Protein AF-A0A212EMB6-F1 (afdb_monomer_lite)

Structure (mmCIF, N/CA/C/O backbone):
data_AF-A0A212EMB6-F1
#
_entry.id   AF-A0A212EMB6-F1
#
loop_
_atom_site.group_PDB
_atom_site.id
_atom_site.type_symbol
_atom_site.label_atom_id
_atom_site.label_alt_id
_atom_site.label_comp_id
_atom_site.label_asym_id
_atom_site.label_entity_id
_atom_site.label_seq_id
_atom_site.pdbx_PDB_ins_code
_atom_site.Cartn_x
_atom_site.Cartn_y
_atom_site.Cartn_z
_atom_site.occupancy
_atom_site.B_iso_or_equiv
_atom_site.auth_seq_id
_atom_site.auth_comp_id
_atom_site.auth_asym_id
_atom_site.auth_atom_id
_atom_site.pdbx_PDB_model_num
ATOM 1 N N . SER A 1 1 ? 53.539 -16.678 -38.157 1.00 59.16 1 SER A N 1
ATOM 2 C CA . SER A 1 1 ? 52.194 -17.279 -38.347 1.00 59.16 1 SER A CA 1
ATOM 3 C C . SER A 1 1 ? 52.330 -18.582 -39.138 1.00 59.16 1 SER A C 1
ATOM 5 O O . SER A 1 1 ? 53.400 -18.828 -39.681 1.00 59.16 1 SER A O 1
ATOM 7 N N . GLU A 1 2 ? 51.319 -19.459 -39.205 1.00 67.44 2 GLU A N 1
ATOM 8 C CA . GLU A 1 2 ? 51.414 -20.658 -40.069 1.00 67.44 2 GLU A CA 1
ATOM 9 C C . GLU A 1 2 ? 51.612 -20.292 -41.553 1.00 67.44 2 GLU A C 1
ATOM 11 O O . GLU A 1 2 ? 52.306 -21.010 -42.261 1.00 67.44 2 GLU A O 1
ATOM 16 N N . CYS A 1 3 ? 51.135 -19.122 -41.990 1.00 66.69 3 CYS A N 1
ATOM 17 C CA . CYS A 1 3 ? 51.318 -18.602 -43.351 1.00 66.69 3 CYS A CA 1
ATOM 18 C C . CYS A 1 3 ? 52.794 -18.358 -43.720 1.00 66.69 3 CYS A C 1
ATOM 20 O O . CYS A 1 3 ? 53.216 -18.717 -44.817 1.00 66.69 3 CYS A O 1
ATOM 22 N N . GLU A 1 4 ? 53.608 -17.858 -42.781 1.00 67.62 4 GLU A N 1
ATOM 23 C CA . GLU A 1 4 ? 55.062 -17.698 -42.974 1.00 67.62 4 GLU A CA 1
ATOM 24 C C . GLU A 1 4 ? 55.780 -19.048 -43.133 1.00 67.62 4 GLU A C 1
ATOM 26 O O . GLU A 1 4 ? 56.784 -19.131 -43.833 1.00 67.62 4 GLU A O 1
ATOM 31 N N . LYS A 1 5 ? 55.257 -20.128 -42.529 1.00 75.44 5 LYS A N 1
ATOM 32 C CA . LYS A 1 5 ? 55.822 -21.484 -42.676 1.00 75.44 5 LYS A CA 1
ATOM 33 C C . LYS A 1 5 ? 55.542 -22.094 -44.052 1.00 75.44 5 LYS A C 1
ATOM 35 O O . LYS A 1 5 ? 56.292 -22.966 -44.479 1.00 75.44 5 LYS A O 1
ATOM 40 N N . PHE A 1 6 ? 54.482 -21.649 -44.729 1.00 79.25 6 PHE A N 1
ATOM 41 C CA . PHE A 1 6 ? 54.068 -22.137 -46.050 1.00 79.25 6 PHE A CA 1
ATOM 42 C C . PHE A 1 6 ? 54.379 -21.157 -47.192 1.00 79.25 6 PHE A C 1
ATOM 44 O O . PHE A 1 6 ? 53.988 -21.416 -48.327 1.00 79.25 6 PHE A O 1
ATOM 51 N N . ASN A 1 7 ? 55.105 -20.064 -46.918 1.00 65.81 7 ASN A N 1
ATOM 52 C CA . ASN A 1 7 ? 55.473 -19.040 -47.903 1.00 65.81 7 ASN A CA 1
ATOM 53 C C . ASN A 1 7 ? 54.252 -18.448 -48.645 1.00 65.81 7 ASN A C 1
ATOM 55 O O . ASN A 1 7 ? 54.340 -18.086 -49.818 1.00 65.81 7 ASN A O 1
ATOM 59 N N . ILE A 1 8 ? 53.105 -18.404 -47.959 1.00 73.75 8 ILE A N 1
ATOM 60 C CA . ILE A 1 8 ? 51.856 -17.818 -48.452 1.00 73.75 8 ILE A CA 1
ATOM 61 C C . ILE A 1 8 ? 51.853 -16.355 -48.026 1.00 73.75 8 ILE A C 1
ATOM 63 O O . ILE A 1 8 ? 52.025 -16.072 -46.838 1.00 73.75 8 ILE A O 1
ATOM 67 N N . ASP A 1 9 ? 51.656 -15.449 -48.985 1.00 61.72 9 ASP A N 1
ATOM 68 C CA . ASP A 1 9 ? 51.530 -14.020 -48.710 1.00 61.72 9 ASP A CA 1
ATOM 69 C C . ASP A 1 9 ? 50.321 -13.787 -47.783 1.00 61.72 9 ASP A C 1
ATOM 71 O O . ASP A 1 9 ? 49.195 -14.132 -48.155 1.00 61.72 9 ASP A O 1
ATOM 75 N N . PRO A 1 10 ? 50.522 -13.290 -46.547 1.00 64.94 10 PRO A N 1
ATOM 76 C CA . PRO A 1 10 ? 49.457 -13.145 -45.561 1.00 64.94 10 PRO A CA 1
ATOM 77 C C . PRO A 1 10 ? 48.559 -11.930 -45.826 1.00 64.94 10 PRO A C 1
ATOM 79 O O . PRO A 1 10 ? 47.810 -11.530 -44.930 1.00 64.94 10 PRO A O 1
ATOM 82 N N . GLU A 1 11 ? 48.636 -11.313 -47.009 1.00 64.75 11 GLU A N 1
ATOM 83 C CA . GLU A 1 11 ? 47.747 -10.224 -47.388 1.00 64.75 11 GLU A CA 1
ATOM 84 C C . GLU A 1 11 ? 46.287 -10.688 -47.331 1.00 64.75 11 GLU A C 1
ATOM 86 O O . GLU A 1 11 ? 45.774 -11.431 -48.169 1.00 64.75 11 GLU A O 1
ATOM 91 N N . MET A 1 12 ? 45.608 -10.239 -46.275 1.00 63.59 12 MET A N 1
ATOM 92 C CA . MET A 1 12 ? 44.171 -10.384 -46.116 1.00 63.59 12 MET A CA 1
ATOM 93 C C . MET A 1 12 ? 43.501 -9.782 -47.345 1.00 63.59 12 MET A C 1
ATOM 95 O O . MET A 1 12 ? 43.592 -8.570 -47.559 1.00 63.59 12 MET A O 1
ATOM 99 N N . SER A 1 13 ? 42.830 -10.633 -48.128 1.00 79.31 13 SER A N 1
ATOM 100 C CA . SER A 1 13 ? 42.047 -10.199 -49.288 1.00 79.31 13 SER A CA 1
ATOM 101 C C . SER A 1 13 ? 41.176 -9.001 -48.911 1.00 79.31 13 SER A C 1
ATOM 103 O O . SER A 1 13 ? 40.647 -8.930 -47.799 1.00 79.31 13 SER A O 1
ATOM 105 N N . GLU A 1 14 ? 41.019 -8.063 -49.838 1.00 80.62 14 GLU A N 1
ATOM 106 C CA . GLU A 1 14 ? 40.188 -6.869 -49.675 1.00 80.62 14 GLU A CA 1
ATOM 107 C C . GLU A 1 14 ? 38.791 -7.216 -49.134 1.00 80.62 14 GLU A C 1
ATOM 109 O O . GLU A 1 14 ? 38.325 -6.592 -48.182 1.00 80.62 14 GLU A O 1
ATOM 114 N N . ALA A 1 15 ? 38.215 -8.329 -49.602 1.00 82.62 15 ALA A N 1
ATOM 115 C CA . ALA A 1 15 ? 36.947 -8.867 -49.112 1.00 82.62 15 ALA A CA 1
ATOM 116 C C . ALA A 1 15 ? 36.951 -9.194 -47.604 1.00 82.62 15 ALA A C 1
ATOM 118 O O . ALA A 1 15 ? 35.955 -8.983 -46.916 1.00 82.62 15 ALA A O 1
ATOM 119 N N . TRP A 1 16 ? 38.067 -9.688 -47.055 1.00 84.00 16 TRP A N 1
ATOM 120 C CA . TRP A 1 16 ? 38.193 -9.937 -45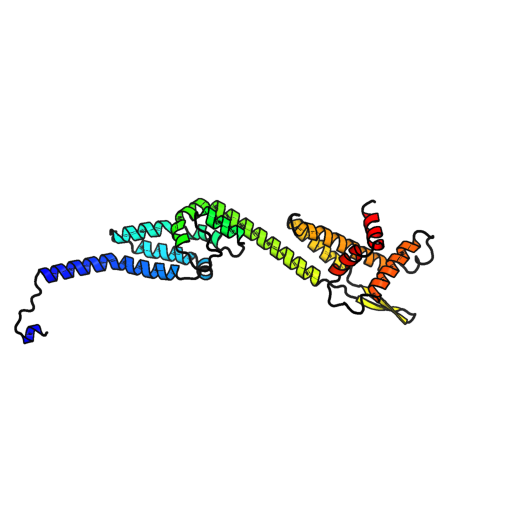.616 1.00 84.00 16 TRP A CA 1
ATOM 121 C C . TRP A 1 16 ? 38.330 -8.643 -44.811 1.00 84.00 16 TRP A C 1
ATOM 123 O O . TRP A 1 16 ? 37.817 -8.563 -43.696 1.00 84.00 16 TRP A O 1
ATOM 133 N N . ARG A 1 17 ? 38.997 -7.621 -45.362 1.00 84.81 17 ARG A N 1
ATOM 134 C CA . ARG A 1 17 ? 39.105 -6.302 -44.715 1.00 84.81 17 ARG A CA 1
ATOM 135 C C . ARG A 1 17 ? 37.745 -5.606 -44.671 1.00 84.81 17 ARG A C 1
ATOM 137 O O . ARG A 1 17 ? 37.383 -5.055 -43.634 1.00 84.81 17 ARG A O 1
ATOM 144 N N . GLU A 1 18 ? 36.976 -5.688 -45.754 1.00 86.94 18 GLU A N 1
ATOM 145 C CA . GLU A 1 18 ? 35.590 -5.214 -45.810 1.00 86.94 18 GLU A CA 1
ATOM 146 C C . GLU A 1 18 ? 34.688 -5.973 -44.831 1.00 86.94 18 GLU A C 1
ATOM 148 O O . GLU A 1 18 ? 33.927 -5.354 -44.087 1.00 86.94 18 GLU A O 1
ATOM 153 N N . ALA A 1 19 ? 34.807 -7.303 -44.766 1.00 87.56 19 ALA A N 1
ATOM 154 C CA . ALA A 1 19 ? 34.038 -8.117 -43.829 1.00 87.56 19 ALA A CA 1
ATOM 155 C C . ALA A 1 19 ? 34.331 -7.756 -42.362 1.00 87.56 19 ALA A C 1
ATOM 157 O O . ALA A 1 19 ? 33.395 -7.627 -41.570 1.00 87.56 19 ALA A O 1
ATOM 158 N N . GLU A 1 20 ? 35.598 -7.542 -41.990 1.00 89.19 20 GLU A N 1
ATOM 159 C CA . GLU A 1 20 ? 35.953 -7.140 -40.622 1.00 89.19 20 GLU A CA 1
ATOM 160 C C . GLU A 1 20 ? 35.465 -5.716 -40.305 1.00 89.19 20 GLU A C 1
ATOM 162 O O . GLU A 1 20 ? 35.005 -5.454 -39.193 1.00 89.19 20 GLU A O 1
ATOM 167 N N . LEU A 1 21 ? 35.472 -4.803 -41.283 1.00 91.62 21 LEU A N 1
ATOM 168 C CA . LEU A 1 21 ? 34.900 -3.463 -41.124 1.00 91.62 21 LEU A CA 1
ATOM 169 C C . LEU A 1 21 ? 33.377 -3.510 -40.907 1.00 91.62 21 LEU A C 1
ATOM 171 O O . LEU A 1 21 ? 32.853 -2.836 -40.022 1.00 91.62 21 LEU A O 1
ATOM 175 N N . ILE A 1 22 ? 32.661 -4.337 -41.673 1.00 90.81 22 ILE A N 1
ATOM 176 C CA . ILE A 1 22 ? 31.213 -4.531 -41.508 1.00 90.81 22 ILE A CA 1
ATOM 177 C C . ILE A 1 22 ? 30.914 -5.149 -40.141 1.00 90.81 22 ILE A C 1
ATOM 179 O O . ILE A 1 22 ? 30.039 -4.668 -39.423 1.00 90.81 22 ILE A O 1
ATOM 183 N N . LYS A 1 23 ? 31.658 -6.191 -39.758 1.00 91.69 23 LYS A N 1
ATOM 184 C CA . LYS A 1 23 ? 31.515 -6.867 -38.466 1.00 91.69 23 LYS A CA 1
ATOM 185 C C . LYS A 1 23 ? 31.739 -5.899 -37.309 1.00 91.69 23 LYS A C 1
ATOM 187 O O . LYS A 1 23 ? 30.882 -5.802 -36.443 1.00 91.69 23 LYS A O 1
ATOM 192 N N . THR A 1 24 ? 32.841 -5.152 -37.315 1.00 90.31 24 THR A N 1
ATOM 193 C CA . THR A 1 24 ? 33.141 -4.163 -36.266 1.00 90.31 24 THR A CA 1
ATOM 194 C C . THR A 1 24 ? 32.096 -3.048 -36.212 1.00 90.31 24 THR A C 1
ATOM 196 O O . THR A 1 24 ? 31.664 -2.674 -35.122 1.00 90.31 24 THR A O 1
ATOM 199 N N . GLY A 1 25 ? 31.618 -2.566 -37.364 1.00 87.38 25 GLY A N 1
ATOM 200 C CA . GLY A 1 25 ? 30.518 -1.602 -37.438 1.00 87.38 25 GLY A CA 1
ATOM 201 C C . GLY A 1 25 ? 29.211 -2.129 -36.838 1.00 87.38 25 GLY A C 1
ATOM 202 O O . GLY A 1 25 ? 28.575 -1.431 -36.049 1.00 87.38 25 GLY A O 1
ATOM 203 N N . LEU A 1 26 ? 28.830 -3.371 -37.158 1.00 88.19 26 LEU A N 1
ATOM 204 C CA . LEU A 1 26 ? 27.645 -4.026 -36.597 1.00 88.19 26 LEU A CA 1
ATOM 205 C C . LEU A 1 26 ? 27.792 -4.292 -35.097 1.00 88.19 26 LEU A C 1
ATOM 207 O O . LEU A 1 26 ? 26.856 -4.013 -34.354 1.00 88.19 26 LEU A O 1
ATOM 211 N N . THR A 1 27 ? 28.949 -4.778 -34.640 1.00 89.00 27 THR A N 1
ATOM 212 C CA . THR A 1 27 ? 29.223 -4.961 -33.209 1.00 89.00 27 THR A CA 1
ATOM 213 C C . THR A 1 27 ? 29.013 -3.643 -32.473 1.00 89.00 27 THR A C 1
ATOM 215 O O . THR A 1 27 ? 28.178 -3.579 -31.581 1.00 89.00 27 THR A O 1
ATOM 218 N N . ASN A 1 28 ? 29.658 -2.560 -32.914 1.00 86.94 28 ASN A N 1
ATOM 219 C CA . ASN A 1 28 ? 29.534 -1.250 -32.270 1.00 86.94 28 ASN A CA 1
ATOM 220 C C . ASN A 1 28 ? 28.095 -0.705 -32.272 1.00 86.94 28 ASN A C 1
ATOM 222 O O . ASN A 1 28 ? 27.709 -0.002 -31.342 1.00 86.94 28 ASN A O 1
ATOM 226 N N . LEU A 1 29 ? 27.302 -1.026 -33.299 1.00 89.00 29 LEU A N 1
ATOM 227 C CA . LEU A 1 29 ? 25.898 -0.628 -33.396 1.00 89.00 29 LEU A CA 1
ATOM 228 C C . LEU A 1 29 ? 25.003 -1.359 -32.378 1.00 89.00 29 LEU A C 1
ATOM 230 O O . LEU A 1 29 ? 24.071 -0.753 -31.852 1.00 89.00 29 LEU A O 1
ATOM 234 N N . TRP A 1 30 ? 25.264 -2.643 -32.115 1.00 90.44 30 TRP A N 1
ATOM 235 C CA . TRP A 1 30 ? 24.430 -3.487 -31.248 1.00 90.44 30 TRP A CA 1
ATOM 236 C C . TRP A 1 30 ? 24.896 -3.544 -29.788 1.00 90.44 30 TRP A C 1
ATOM 238 O O . TRP A 1 30 ? 24.054 -3.754 -28.916 1.00 90.44 30 TRP A O 1
ATOM 248 N N . THR A 1 31 ? 26.176 -3.285 -29.496 1.00 90.31 31 THR A N 1
ATOM 249 C CA . THR A 1 31 ? 26.719 -3.275 -28.123 1.00 90.31 31 THR A CA 1
ATOM 250 C C . THR A 1 31 ? 25.881 -2.447 -27.132 1.00 90.31 31 THR A C 1
ATOM 252 O O . THR A 1 31 ? 25.614 -2.947 -26.039 1.00 90.31 31 THR A O 1
ATOM 255 N N . PRO A 1 32 ? 25.402 -1.224 -27.459 1.00 89.56 32 PRO A N 1
ATOM 256 C CA . PRO A 1 32 ? 24.579 -0.451 -26.525 1.00 89.56 32 PRO A CA 1
ATOM 257 C C . PRO A 1 32 ? 23.250 -1.132 -26.185 1.00 89.56 32 PRO A C 1
ATOM 259 O O . PRO A 1 32 ? 22.758 -1.007 -25.069 1.00 89.56 32 PRO A O 1
ATOM 262 N N . PHE A 1 33 ? 22.661 -1.861 -27.136 1.00 90.31 33 PHE A N 1
ATOM 263 C CA . PHE A 1 33 ? 21.411 -2.584 -26.914 1.00 90.31 33 PHE A CA 1
ATOM 264 C C . PHE A 1 33 ? 21.610 -3.828 -26.058 1.00 90.31 33 PHE A C 1
ATOM 266 O O . PHE A 1 33 ? 20.780 -4.098 -25.197 1.00 90.31 33 PHE A O 1
ATOM 273 N N . GLU A 1 34 ? 22.708 -4.555 -26.262 1.00 91.12 34 GLU A N 1
ATOM 274 C CA . GLU A 1 34 ? 23.075 -5.694 -25.418 1.00 91.12 34 GLU A CA 1
ATOM 275 C C . GLU A 1 34 ? 23.245 -5.253 -23.958 1.00 91.12 34 GLU A C 1
ATOM 277 O O . GLU A 1 34 ? 22.559 -5.763 -23.077 1.00 91.12 34 GLU A O 1
ATOM 282 N N . GLN A 1 35 ? 24.040 -4.206 -23.724 1.00 92.06 35 GLN A N 1
ATOM 283 C CA . GLN A 1 35 ? 24.242 -3.624 -22.393 1.00 92.06 35 GLN A CA 1
ATOM 284 C C . GLN A 1 35 ? 22.933 -3.108 -21.767 1.00 92.06 35 GLN A C 1
ATOM 286 O O . GLN A 1 35 ? 22.683 -3.308 -20.578 1.00 92.06 35 GLN A O 1
ATOM 291 N N . TYR A 1 36 ? 22.073 -2.464 -22.563 1.00 92.31 36 TYR A N 1
ATOM 292 C CA . TYR A 1 36 ? 20.751 -2.024 -22.112 1.00 92.31 36 TYR A CA 1
ATOM 293 C C . TYR A 1 36 ? 19.878 -3.204 -21.690 1.00 92.31 36 TYR A C 1
ATOM 295 O O . TYR A 1 36 ? 19.241 -3.150 -20.638 1.00 92.31 36 TYR A O 1
ATOM 303 N N . ASN A 1 37 ? 19.851 -4.267 -22.496 1.00 90.81 37 ASN A N 1
ATOM 304 C CA . ASN A 1 37 ? 19.028 -5.437 -22.237 1.00 90.81 37 ASN A CA 1
ATOM 305 C C . ASN A 1 37 ? 19.510 -6.206 -20.999 1.00 90.81 37 ASN A C 1
ATOM 307 O O . ASN A 1 37 ? 18.685 -6.607 -20.188 1.00 90.81 37 ASN A O 1
ATOM 311 N N . GLU A 1 38 ? 20.823 -6.342 -20.795 1.00 91.88 38 GLU A N 1
ATOM 312 C CA . GLU A 1 38 ? 21.389 -6.947 -19.580 1.00 91.88 38 GLU A CA 1
ATOM 313 C C . GLU A 1 38 ? 20.972 -6.188 -18.309 1.00 91.88 38 GLU A C 1
ATOM 315 O O . GLU A 1 38 ? 20.550 -6.786 -17.314 1.00 91.88 38 GLU A O 1
ATOM 320 N N . GLU A 1 39 ? 21.045 -4.855 -18.329 1.00 90.69 39 GLU A N 1
ATOM 321 C CA . GLU A 1 39 ? 20.613 -4.030 -17.198 1.00 90.69 39 GLU A CA 1
ATOM 322 C C . GLU A 1 39 ? 19.098 -4.071 -16.994 1.00 90.69 39 GLU A C 1
ATOM 324 O O . GLU A 1 39 ? 18.628 -4.144 -15.855 1.00 90.69 39 GLU A O 1
ATOM 329 N N . TYR A 1 40 ? 18.333 -4.065 -18.086 1.00 87.94 40 TYR A N 1
ATOM 330 C CA . TYR A 1 40 ? 16.884 -4.213 -18.056 1.00 87.94 40 TYR A CA 1
ATOM 331 C C . TYR A 1 40 ? 16.469 -5.553 -17.440 1.00 87.94 40 TYR A C 1
ATOM 333 O O . TYR A 1 40 ? 15.629 -5.578 -16.542 1.00 87.94 40 TYR A O 1
ATOM 341 N N . GLU A 1 41 ? 17.081 -6.661 -17.860 1.00 87.88 41 GLU A N 1
ATOM 342 C CA . GLU A 1 41 ? 16.828 -7.995 -17.308 1.00 87.88 41 GLU A CA 1
ATOM 343 C C . GLU A 1 41 ? 17.242 -8.085 -15.838 1.00 87.88 41 GLU A C 1
ATOM 345 O O . GLU A 1 41 ? 16.527 -8.673 -15.027 1.00 87.88 41 GLU A O 1
ATOM 350 N N . SER A 1 42 ? 18.345 -7.438 -15.457 1.00 87.62 42 SER A N 1
ATOM 351 C CA . SER A 1 42 ? 18.782 -7.344 -14.061 1.00 87.62 42 SER A CA 1
ATOM 352 C C . SER A 1 42 ? 17.791 -6.575 -13.182 1.00 87.62 42 SER A C 1
ATOM 354 O O . SER A 1 42 ? 17.567 -6.943 -12.026 1.00 87.62 42 SER A O 1
ATOM 356 N N . LEU A 1 43 ? 17.156 -5.523 -13.709 1.00 83.56 43 LEU A N 1
ATOM 357 C CA . LEU A 1 43 ? 16.064 -4.826 -13.026 1.00 83.56 43 LEU A CA 1
ATOM 358 C C . LEU A 1 43 ? 14.794 -5.682 -12.987 1.00 83.56 43 LEU A C 1
ATOM 360 O O . LEU A 1 43 ? 14.147 -5.773 -11.942 1.00 83.56 43 LEU A O 1
ATOM 364 N N . ALA A 1 44 ? 14.462 -6.340 -14.098 1.00 81.62 44 ALA A N 1
ATOM 365 C CA . ALA A 1 44 ? 13.245 -7.124 -14.229 1.00 81.62 44 ALA A CA 1
ATOM 366 C C . ALA A 1 44 ? 13.266 -8.439 -13.436 1.00 81.62 44 ALA A C 1
ATOM 368 O O . ALA A 1 44 ? 12.227 -8.890 -12.966 1.00 81.62 44 ALA A O 1
ATOM 369 N N . GLY A 1 45 ? 14.442 -9.024 -13.216 1.00 82.38 45 GLY A N 1
ATOM 370 C CA . GLY A 1 45 ? 14.623 -10.228 -12.405 1.00 82.38 45 GLY A CA 1
ATOM 371 C C . GLY A 1 45 ? 14.496 -9.997 -10.894 1.00 82.38 45 GLY A C 1
ATOM 372 O O . GLY A 1 45 ? 14.595 -10.942 -10.108 1.00 82.38 45 GLY A O 1
ATOM 373 N N . GLN A 1 46 ? 14.299 -8.756 -10.442 1.00 85.31 46 GLN A N 1
ATOM 374 C CA . GLN A 1 46 ? 14.166 -8.452 -9.020 1.00 85.31 46 GLN A CA 1
ATOM 375 C C . GLN A 1 46 ? 12.759 -8.750 -8.499 1.00 85.31 46 GLN A C 1
ATOM 377 O O . GLN A 1 46 ? 11.742 -8.576 -9.168 1.00 85.31 46 GLN A O 1
ATOM 382 N N . LYS A 1 47 ? 12.673 -9.139 -7.224 1.00 85.75 47 LYS A N 1
ATOM 383 C CA . LYS A 1 47 ? 11.377 -9.291 -6.552 1.00 85.75 47 LYS A CA 1
ATOM 384 C C . LYS A 1 47 ? 10.693 -7.934 -6.410 1.00 85.75 47 LYS A C 1
ATOM 386 O O . LYS A 1 47 ? 11.332 -6.966 -5.986 1.00 85.75 47 LYS A O 1
ATOM 391 N N . TRP A 1 48 ? 9.377 -7.883 -6.625 1.00 85.19 48 TRP A N 1
ATOM 392 C CA . TRP A 1 48 ? 8.592 -6.645 -6.523 1.00 85.19 48 TRP A CA 1
ATOM 393 C C . TRP A 1 48 ? 8.774 -5.953 -5.163 1.00 85.19 48 TRP A C 1
ATOM 395 O O . TRP A 1 48 ? 8.880 -4.730 -5.085 1.00 85.19 48 TRP A O 1
ATOM 405 N N . ILE A 1 49 ? 8.898 -6.729 -4.078 1.00 82.56 49 ILE A N 1
ATOM 406 C CA . ILE A 1 49 ? 9.134 -6.208 -2.721 1.00 82.56 49 ILE A CA 1
ATOM 407 C C . ILE A 1 49 ? 10.444 -5.421 -2.561 1.00 82.56 49 ILE A C 1
ATOM 409 O O . ILE A 1 49 ? 10.538 -4.543 -1.701 1.00 82.56 49 ILE A O 1
ATOM 413 N N . VAL A 1 50 ? 11.447 -5.712 -3.389 1.00 85.88 50 VAL A N 1
ATOM 414 C CA . VAL A 1 50 ? 12.717 -4.979 -3.420 1.00 85.88 50 VAL A CA 1
ATOM 415 C C . VAL A 1 50 ? 12.554 -3.720 -4.262 1.00 85.88 50 VAL A C 1
ATOM 417 O O . VAL A 1 50 ? 12.869 -2.626 -3.786 1.00 85.88 50 VAL A O 1
ATOM 420 N N . VAL A 1 51 ? 11.983 -3.856 -5.463 1.00 83.81 51 VAL A N 1
ATOM 421 C CA . VAL A 1 51 ? 11.843 -2.740 -6.406 1.00 83.81 51 VAL A CA 1
ATOM 422 C C . VAL A 1 51 ? 10.934 -1.641 -5.856 1.00 83.81 51 VAL A C 1
ATOM 424 O O . VAL A 1 51 ? 11.278 -0.464 -5.916 1.00 83.81 51 VAL A O 1
ATOM 427 N N . GLN A 1 52 ? 9.831 -1.996 -5.190 1.00 84.62 52 GLN A N 1
ATOM 428 C CA . GLN A 1 52 ? 8.898 -1.017 -4.616 1.00 84.62 52 GLN A CA 1
ATOM 429 C C . GLN A 1 52 ? 9.533 -0.084 -3.561 1.00 84.62 52 GLN A C 1
ATOM 431 O O . GLN A 1 52 ? 9.027 1.016 -3.312 1.00 84.62 52 GLN A O 1
ATOM 436 N N . ARG A 1 53 ? 10.640 -0.514 -2.932 1.00 86.75 53 ARG A N 1
ATOM 437 C CA . ARG A 1 53 ? 11.422 0.280 -1.967 1.00 86.75 53 ARG A CA 1
ATOM 438 C C . ARG A 1 53 ? 12.466 1.159 -2.650 1.00 86.75 53 ARG A C 1
ATOM 440 O O . ARG A 1 53 ? 12.881 2.161 -2.077 1.00 86.75 53 ARG A O 1
ATOM 447 N N . LYS A 1 54 ? 12.880 0.790 -3.862 1.00 87.75 54 LYS A N 1
ATOM 448 C CA . LYS A 1 54 ? 13.947 1.431 -4.631 1.00 87.75 54 LYS A CA 1
ATOM 449 C C . LYS A 1 54 ? 13.453 1.941 -5.987 1.00 87.75 54 LYS A C 1
ATOM 451 O O . LYS A 1 54 ? 14.166 1.850 -6.973 1.00 87.75 54 LYS A O 1
ATOM 456 N N . LEU A 1 55 ? 12.250 2.521 -6.031 1.00 87.75 55 LEU A N 1
ATOM 457 C CA . LEU A 1 55 ? 11.668 3.029 -7.283 1.00 87.75 55 LEU A CA 1
ATOM 458 C C . LEU A 1 55 ? 12.568 4.059 -7.993 1.00 87.75 55 LEU A C 1
ATOM 460 O O . LEU A 1 55 ? 12.558 4.105 -9.213 1.00 87.75 55 LEU A O 1
ATOM 464 N N . HIS A 1 56 ? 13.389 4.814 -7.250 1.00 88.50 56 HIS A N 1
ATOM 465 C CA . HIS A 1 56 ? 14.373 5.750 -7.816 1.00 88.50 56 HIS A CA 1
ATOM 466 C C . HIS A 1 56 ? 15.373 5.079 -8.768 1.00 88.50 56 HIS A C 1
ATOM 468 O O . HIS A 1 56 ? 15.859 5.729 -9.680 1.00 88.50 56 HIS A O 1
ATOM 474 N N . GLN A 1 57 ? 15.636 3.775 -8.615 1.00 88.12 57 GLN A N 1
ATOM 475 C CA . GLN A 1 57 ? 16.517 3.042 -9.526 1.00 88.12 57 GLN A CA 1
ATOM 476 C C . GLN A 1 57 ? 15.976 3.007 -10.960 1.00 88.12 57 GLN A C 1
ATOM 478 O O . GLN A 1 57 ? 16.761 2.875 -11.893 1.00 88.12 57 GLN A O 1
ATOM 483 N N . LEU A 1 58 ? 14.657 3.141 -11.146 1.00 87.44 58 LEU A N 1
ATOM 484 C CA . LEU A 1 58 ? 14.061 3.282 -12.472 1.00 87.44 58 LEU A CA 1
ATOM 485 C C . LEU A 1 58 ? 14.392 4.650 -13.082 1.00 87.44 58 LEU A C 1
ATOM 487 O O . LEU A 1 58 ? 14.727 4.717 -14.259 1.00 87.44 58 LEU A O 1
ATOM 491 N N . ASP A 1 59 ? 14.351 5.720 -12.284 1.00 88.69 59 ASP A N 1
ATOM 492 C CA . ASP A 1 59 ? 14.718 7.069 -12.734 1.00 88.69 59 ASP A CA 1
ATOM 493 C C . ASP A 1 59 ? 16.226 7.161 -13.030 1.00 88.69 59 ASP A C 1
ATOM 495 O O . ASP A 1 59 ? 16.623 7.752 -14.035 1.00 88.69 59 ASP A O 1
ATOM 499 N N . ASP A 1 60 ? 17.062 6.523 -12.202 1.00 91.25 60 ASP A N 1
ATOM 500 C CA . ASP A 1 60 ? 18.512 6.422 -12.416 1.00 91.25 60 ASP A CA 1
ATOM 501 C C . ASP A 1 60 ? 18.831 5.643 -13.700 1.00 91.25 60 ASP A C 1
ATOM 503 O O . ASP A 1 60 ? 19.685 6.057 -14.483 1.00 91.25 60 ASP A O 1
ATOM 507 N N . PHE A 1 61 ? 18.122 4.533 -13.944 1.00 90.44 61 PHE A N 1
ATOM 508 C CA . PHE A 1 61 ? 18.238 3.748 -15.173 1.00 90.44 61 PHE A CA 1
ATOM 509 C C . PHE A 1 61 ? 17.863 4.576 -16.405 1.00 90.44 61 PHE A C 1
ATOM 511 O O . PHE A 1 61 ? 18.624 4.605 -17.372 1.00 90.44 61 PHE A O 1
ATOM 518 N N . VAL A 1 62 ? 16.735 5.294 -16.360 1.00 90.38 62 VAL A N 1
ATOM 519 C CA . VAL A 1 62 ? 16.307 6.164 -17.465 1.00 90.38 62 VAL A CA 1
ATOM 520 C C . VAL A 1 62 ? 17.337 7.262 -17.720 1.00 90.38 62 VAL A C 1
ATOM 522 O O . VAL A 1 62 ? 17.813 7.394 -18.844 1.00 90.38 62 VAL A O 1
ATOM 525 N N . SER A 1 63 ? 17.761 7.972 -16.674 1.00 90.38 63 SER A N 1
ATOM 526 C CA . SER A 1 63 ? 18.716 9.084 -16.780 1.00 90.38 63 SER A CA 1
ATOM 527 C C . SER A 1 63 ? 20.081 8.634 -17.306 1.00 90.38 63 SER A C 1
ATOM 529 O O . SER A 1 63 ? 20.701 9.316 -18.123 1.00 90.38 63 SER A O 1
ATOM 531 N N . LYS A 1 64 ? 20.557 7.467 -16.855 1.00 92.44 64 LYS A N 1
ATOM 532 C CA . LYS A 1 64 ? 21.805 6.869 -17.335 1.00 92.44 64 LYS A CA 1
ATOM 533 C C . LYS A 1 64 ? 21.733 6.594 -18.832 1.00 92.44 64 LYS A C 1
ATOM 535 O O . LYS A 1 64 ? 22.639 6.988 -19.560 1.00 92.44 64 LYS A O 1
ATOM 540 N N . TRP A 1 65 ? 20.682 5.912 -19.282 1.00 91.25 65 TRP A N 1
ATOM 541 C CA . TRP A 1 65 ? 20.576 5.499 -20.676 1.00 91.25 65 TRP A CA 1
ATOM 542 C C . TRP A 1 65 ? 20.262 6.660 -21.612 1.00 91.25 65 TRP A C 1
ATOM 544 O O . TRP A 1 65 ? 20.797 6.667 -22.715 1.00 91.25 65 TRP A O 1
ATOM 554 N N . GLU A 1 66 ? 19.521 7.678 -21.163 1.00 88.44 66 GLU A N 1
ATOM 555 C CA . GLU A 1 66 ? 19.339 8.939 -21.895 1.00 88.44 66 GLU A CA 1
ATOM 556 C C . GLU A 1 66 ? 20.674 9.636 -22.206 1.00 88.44 66 GLU A C 1
ATOM 558 O O . GLU A 1 66 ? 20.840 10.179 -23.299 1.00 88.44 66 GLU A O 1
ATOM 563 N N . GLY A 1 67 ? 21.652 9.559 -21.295 1.00 87.19 67 GLY A N 1
ATOM 564 C CA . GLY A 1 67 ? 22.993 10.120 -21.486 1.00 87.19 67 GLY A CA 1
ATOM 565 C C . GLY A 1 67 ? 23.881 9.370 -22.489 1.00 87.19 67 GLY A C 1
ATOM 566 O O . GLY A 1 67 ? 24.898 9.913 -22.911 1.00 87.19 67 GLY A O 1
ATOM 567 N N . VAL A 1 68 ? 23.514 8.143 -22.882 1.00 86.31 68 VAL A N 1
ATOM 568 C CA . VAL A 1 68 ? 24.316 7.254 -23.753 1.00 86.31 68 VAL A CA 1
ATOM 569 C C . VAL A 1 68 ? 23.647 7.046 -25.127 1.00 86.31 68 VAL A C 1
ATOM 571 O O . VAL A 1 68 ? 24.104 6.253 -25.945 1.00 86.31 68 VAL A O 1
ATOM 574 N N . LEU A 1 69 ? 22.563 7.773 -25.430 1.00 85.12 69 LEU A N 1
ATOM 575 C CA . LEU A 1 69 ? 21.832 7.621 -26.698 1.00 85.12 69 LEU A CA 1
ATOM 576 C C . LEU A 1 69 ? 22.562 8.200 -27.920 1.00 85.12 69 LEU A C 1
ATOM 578 O O . LEU A 1 69 ? 22.199 7.859 -29.050 1.00 85.12 69 LEU A O 1
ATOM 582 N N . GLU A 1 70 ? 23.546 9.079 -27.715 1.00 83.56 70 GLU A N 1
ATOM 583 C CA . GLU A 1 70 ? 24.334 9.681 -28.792 1.00 83.56 70 GLU A CA 1
ATOM 584 C C . GLU A 1 70 ? 25.556 8.816 -29.156 1.00 83.56 70 GLU A C 1
ATOM 586 O O . GLU A 1 70 ? 26.304 8.414 -28.264 1.00 83.56 70 GLU A O 1
ATOM 591 N N . PRO A 1 71 ? 25.815 8.554 -30.455 1.00 82.94 71 PRO A N 1
ATOM 592 C CA . PRO A 1 71 ? 25.085 9.037 -31.631 1.00 82.94 71 PRO A CA 1
ATOM 593 C C . PRO A 1 71 ? 23.730 8.336 -31.841 1.00 82.94 71 PRO A C 1
ATOM 595 O O . PRO A 1 71 ? 23.589 7.130 -31.639 1.00 82.94 71 PRO A O 1
ATOM 598 N N . PHE A 1 72 ? 22.732 9.089 -32.320 1.00 83.94 72 PHE A N 1
ATOM 599 C CA . PHE A 1 72 ? 21.408 8.541 -32.630 1.00 83.94 72 PHE A CA 1
ATOM 600 C C . PHE A 1 72 ? 21.471 7.610 -33.848 1.00 83.94 72 PHE A C 1
ATOM 602 O O . PHE A 1 72 ? 21.530 8.050 -34.996 1.00 83.94 72 PHE A O 1
ATOM 609 N N . THR A 1 73 ? 21.435 6.309 -33.587 1.00 87.31 73 THR A N 1
ATOM 610 C CA . THR A 1 73 ? 21.366 5.234 -34.577 1.00 87.31 73 THR A CA 1
ATOM 611 C C . THR A 1 73 ? 19.975 4.602 -34.569 1.00 87.31 73 THR A C 1
ATOM 613 O O . THR A 1 73 ? 19.149 4.885 -33.701 1.00 87.31 73 THR A O 1
ATOM 616 N N . SER A 1 74 ? 19.687 3.712 -35.523 1.00 87.50 74 SER A N 1
ATOM 617 C CA . SER A 1 74 ? 18.428 2.951 -35.532 1.00 87.50 74 SER A CA 1
ATOM 618 C C . SER A 1 74 ? 18.196 2.192 -34.220 1.00 87.50 74 SER A C 1
ATOM 620 O O . SER A 1 74 ? 17.062 2.129 -33.752 1.00 87.50 74 SER A O 1
ATOM 622 N N . VAL A 1 75 ? 19.265 1.675 -33.606 1.00 88.50 75 VAL A N 1
ATOM 623 C CA . VAL A 1 75 ? 19.229 0.922 -32.349 1.00 88.50 75 VAL A CA 1
ATOM 624 C C . VAL A 1 75 ? 19.005 1.842 -31.146 1.00 88.50 75 VAL A C 1
ATOM 626 O O . VAL A 1 75 ? 18.082 1.610 -30.365 1.00 88.50 75 VAL A O 1
ATOM 629 N N . THR A 1 76 ? 19.765 2.934 -31.012 1.00 88.44 76 THR A N 1
ATOM 630 C CA . THR A 1 76 ? 19.592 3.854 -29.869 1.00 88.44 76 THR A CA 1
ATOM 631 C C . THR A 1 76 ? 18.251 4.592 -29.911 1.00 88.44 76 THR A C 1
ATOM 633 O O . THR A 1 76 ? 17.686 4.912 -28.867 1.00 88.44 76 THR A O 1
ATOM 636 N N . LEU A 1 77 ? 17.652 4.773 -31.094 1.00 90.00 77 LEU A N 1
ATOM 637 C CA . LEU A 1 77 ? 16.277 5.268 -31.228 1.00 90.00 77 LEU A CA 1
ATOM 638 C C . LEU A 1 77 ? 15.218 4.282 -30.711 1.00 90.00 77 LEU A C 1
ATOM 640 O O . LEU A 1 77 ? 14.179 4.726 -30.220 1.00 90.00 77 LEU A O 1
ATOM 644 N N . VAL A 1 78 ? 15.450 2.968 -30.810 1.00 89.56 78 VAL A N 1
ATOM 645 C CA . VAL A 1 78 ? 14.565 1.962 -30.195 1.00 89.56 78 VAL A CA 1
ATOM 646 C C . VAL A 1 78 ? 14.659 2.056 -28.677 1.00 89.56 78 VAL A C 1
ATOM 648 O O . VAL A 1 78 ? 13.625 2.158 -28.022 1.00 89.56 78 VAL A O 1
ATOM 651 N N . ILE A 1 79 ? 15.880 2.127 -28.135 1.00 90.06 79 ILE A N 1
ATOM 652 C CA . ILE A 1 79 ? 16.113 2.305 -26.694 1.00 90.06 79 ILE A CA 1
ATOM 653 C C . ILE A 1 79 ? 15.395 3.563 -26.197 1.00 90.06 79 ILE A C 1
ATOM 655 O O . ILE A 1 79 ? 14.633 3.495 -25.238 1.00 90.06 79 ILE A O 1
ATOM 659 N N . LYS A 1 80 ? 15.538 4.692 -26.902 1.00 89.56 80 LYS A N 1
ATOM 660 C CA . LYS A 1 80 ? 14.854 5.947 -26.565 1.00 89.56 80 LYS A CA 1
ATOM 661 C C . LYS A 1 80 ? 13.334 5.785 -26.435 1.00 89.56 80 LYS A C 1
ATOM 663 O O . LYS A 1 80 ? 12.753 6.232 -25.453 1.00 89.56 80 LYS A O 1
ATOM 668 N N . ARG A 1 81 ? 12.689 5.104 -27.390 1.00 87.69 81 ARG A N 1
ATOM 669 C CA . ARG A 1 81 ? 11.234 4.856 -27.343 1.00 87.69 81 ARG A CA 1
ATOM 670 C C . ARG A 1 81 ? 10.820 3.991 -26.155 1.00 87.69 81 ARG A C 1
ATOM 672 O O . ARG A 1 81 ? 9.716 4.163 -25.644 1.00 87.69 81 ARG A O 1
ATOM 679 N N . GLU A 1 82 ? 11.661 3.047 -25.743 1.00 86.75 82 GLU A N 1
ATOM 680 C CA . GLU A 1 82 ? 11.409 2.246 -24.544 1.00 86.75 82 GLU A CA 1
ATOM 681 C C . GLU A 1 82 ? 11.577 3.087 -23.270 1.00 86.75 82 GLU A C 1
ATOM 683 O O . GLU A 1 82 ? 10.710 3.045 -22.397 1.00 86.75 82 GLU A O 1
ATOM 688 N N . LEU A 1 83 ? 12.612 3.930 -23.192 1.00 88.50 83 LEU A N 1
ATOM 689 C CA . LEU A 1 83 ? 12.836 4.844 -22.063 1.00 88.50 83 LEU A CA 1
ATOM 690 C C . LEU A 1 83 ? 11.678 5.831 -21.858 1.00 88.50 83 LEU A C 1
ATOM 692 O O . LEU A 1 83 ? 11.254 6.046 -20.721 1.00 88.50 83 LEU A O 1
ATOM 696 N N . ASP A 1 84 ? 11.082 6.348 -22.937 1.00 85.06 84 ASP A N 1
ATOM 697 C CA . ASP A 1 84 ? 9.912 7.238 -22.870 1.00 85.06 84 ASP A CA 1
ATOM 698 C C . ASP A 1 84 ? 8.710 6.584 -22.147 1.00 85.06 84 ASP A C 1
ATOM 700 O O . ASP A 1 84 ? 7.892 7.256 -21.501 1.00 85.06 84 ASP A O 1
ATOM 704 N N . LYS A 1 85 ? 8.581 5.249 -22.199 1.00 83.06 85 LYS A N 1
ATOM 705 C CA . LYS A 1 85 ? 7.542 4.526 -21.443 1.00 83.06 85 LYS A CA 1
ATOM 706 C C . LYS A 1 85 ? 7.801 4.588 -19.942 1.00 83.06 85 LYS A C 1
ATOM 708 O O . LYS A 1 85 ? 6.843 4.699 -19.174 1.00 83.06 85 LYS A O 1
ATOM 713 N N . TYR A 1 86 ? 9.064 4.588 -19.534 1.00 82.88 86 TYR A N 1
ATOM 714 C CA . TYR A 1 86 ? 9.494 4.549 -18.136 1.00 82.88 86 TYR A CA 1
ATOM 715 C C . TYR A 1 86 ? 9.655 5.938 -17.513 1.00 82.88 86 TYR A C 1
ATOM 717 O O . TYR A 1 86 ? 9.515 6.071 -16.300 1.00 82.88 86 TYR A O 1
ATOM 725 N N . SER A 1 87 ? 9.848 6.977 -18.328 1.00 80.69 87 SER A N 1
ATOM 726 C CA . SER A 1 87 ? 9.894 8.377 -17.887 1.00 80.69 87 SER A CA 1
ATOM 727 C C . SER A 1 87 ? 8.708 8.731 -16.976 1.00 80.69 87 SER A C 1
ATOM 729 O O . SER A 1 87 ? 7.565 8.442 -17.313 1.00 80.69 87 SER A O 1
ATOM 731 N N . GLU A 1 88 ? 8.941 9.309 -15.796 1.00 81.31 88 GLU A N 1
ATOM 732 C CA . GLU A 1 88 ? 7.902 9.677 -14.807 1.00 81.31 88 GLU A CA 1
ATOM 733 C C . GLU A 1 88 ? 7.053 8.509 -14.247 1.00 81.31 88 GLU A C 1
ATOM 735 O O . GLU A 1 88 ? 6.155 8.721 -13.423 1.00 81.31 88 GLU A O 1
ATOM 740 N N . LEU A 1 89 ? 7.326 7.257 -14.634 1.00 86.19 89 LEU A N 1
ATOM 741 C CA . LEU A 1 89 ? 6.551 6.092 -14.197 1.00 86.19 89 LEU A CA 1
ATOM 742 C C . LEU A 1 89 ? 6.690 5.857 -12.685 1.00 86.19 89 LEU A C 1
ATOM 744 O O . LEU A 1 89 ? 5.732 5.439 -12.032 1.00 86.19 89 LEU A O 1
ATOM 748 N N . THR A 1 90 ? 7.836 6.219 -12.105 1.00 86.00 90 THR A N 1
ATOM 749 C CA . THR A 1 90 ? 8.134 6.174 -10.664 1.00 86.00 90 THR A CA 1
ATOM 750 C C . THR A 1 90 ? 7.066 6.880 -9.822 1.00 86.00 90 THR A C 1
ATOM 752 O O . THR A 1 90 ? 6.651 6.372 -8.772 1.00 86.00 90 THR A O 1
ATOM 755 N N . ILE A 1 91 ? 6.542 8.017 -10.299 1.00 86.06 91 ILE A N 1
ATOM 756 C CA . ILE A 1 91 ? 5.509 8.790 -9.594 1.00 86.06 91 ILE A CA 1
ATOM 757 C C . ILE A 1 91 ? 4.203 8.001 -9.508 1.00 86.06 91 ILE A C 1
ATOM 759 O O . ILE A 1 91 ? 3.521 8.068 -8.485 1.00 86.06 91 ILE A O 1
ATOM 763 N N . ALA A 1 92 ? 3.854 7.247 -10.549 1.00 86.56 92 ALA A N 1
ATOM 764 C CA . ALA A 1 92 ? 2.642 6.441 -10.572 1.00 86.56 92 ALA A CA 1
ATOM 765 C C . ALA A 1 92 ? 2.828 5.103 -9.832 1.00 86.56 92 ALA A C 1
ATOM 767 O O . ALA A 1 92 ? 1.955 4.701 -9.059 1.00 86.56 92 ALA A O 1
ATOM 768 N N . LEU A 1 93 ? 3.995 4.461 -9.970 1.00 87.12 93 LEU A N 1
ATOM 769 C CA . 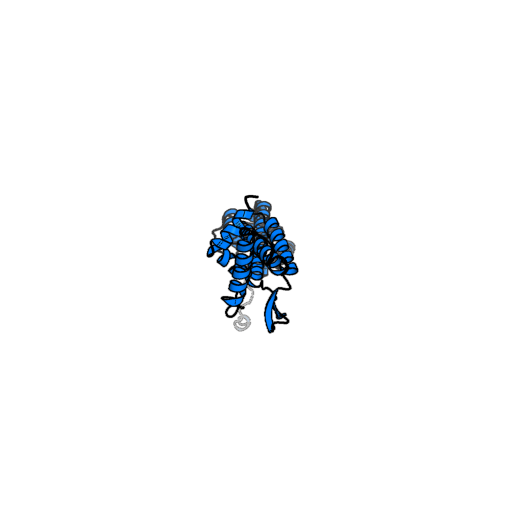LEU A 1 93 ? 4.328 3.194 -9.304 1.00 87.12 93 LEU A CA 1
ATOM 770 C C . LEU A 1 93 ? 4.300 3.290 -7.775 1.00 87.12 93 LEU A C 1
ATOM 772 O O . LEU A 1 93 ? 4.018 2.296 -7.104 1.00 87.12 93 LEU A O 1
ATOM 776 N N . LYS A 1 94 ? 4.511 4.478 -7.193 1.00 87.69 94 LYS A N 1
ATOM 777 C CA . LYS A 1 94 ? 4.396 4.664 -5.736 1.00 87.69 94 LYS A CA 1
ATOM 778 C C . LYS A 1 94 ? 3.004 4.306 -5.193 1.00 87.69 94 LYS A C 1
ATOM 780 O O . LYS A 1 94 ? 2.903 3.904 -4.038 1.00 87.69 94 LYS A O 1
ATOM 785 N N . TYR A 1 95 ? 1.953 4.429 -6.010 1.00 88.56 95 TYR A N 1
ATOM 786 C CA . TYR A 1 95 ? 0.583 4.051 -5.645 1.00 88.56 95 TYR A CA 1
ATOM 787 C C . TYR A 1 95 ? 0.306 2.555 -5.840 1.00 88.56 95 TYR A C 1
ATOM 789 O O . TYR A 1 95 ? -0.711 2.064 -5.369 1.00 88.56 95 TYR A O 1
ATOM 797 N N . LEU A 1 96 ? 1.208 1.830 -6.504 1.00 86.25 96 LEU A N 1
ATOM 798 C CA . LEU A 1 96 ? 1.110 0.395 -6.775 1.00 86.25 96 LEU A CA 1
ATOM 799 C C . LEU A 1 96 ? 1.962 -0.459 -5.826 1.00 86.25 96 LEU A C 1
ATOM 801 O O . LEU A 1 96 ? 2.016 -1.672 -5.993 1.00 86.25 96 LEU A O 1
ATOM 805 N N . ARG A 1 97 ? 2.612 0.136 -4.811 1.00 83.88 97 ARG A N 1
ATOM 806 C CA . ARG A 1 97 ? 3.412 -0.603 -3.809 1.00 83.88 97 ARG A CA 1
ATOM 807 C C . ARG A 1 97 ? 2.625 -1.754 -3.181 1.00 83.88 97 ARG A C 1
ATOM 809 O O . ARG A 1 97 ? 3.156 -2.851 -3.021 1.00 83.88 97 ARG A O 1
ATOM 816 N N . GLY A 1 98 ? 1.354 -1.487 -2.873 1.00 77.44 98 GLY A N 1
ATOM 817 C CA . GLY A 1 98 ? 0.377 -2.504 -2.512 1.00 77.44 98 GLY A CA 1
ATOM 818 C C . GLY A 1 98 ? 0.568 -3.150 -1.140 1.00 77.44 98 GLY A C 1
ATOM 819 O O . GLY A 1 98 ? 0.057 -4.247 -0.937 1.00 77.44 98 GLY A O 1
ATOM 820 N N . SER A 1 99 ? 1.260 -2.496 -0.195 1.00 80.00 99 SER A N 1
ATOM 821 C CA . SER A 1 99 ? 1.410 -2.998 1.186 1.00 80.00 99 SER A CA 1
ATOM 822 C C . SER A 1 99 ? 0.064 -3.247 1.871 1.00 80.00 99 SER A C 1
ATOM 824 O O . SER A 1 99 ? -0.092 -4.222 2.598 1.00 80.00 99 SER A O 1
ATOM 826 N N . ASP A 1 100 ? -0.914 -2.388 1.582 1.00 86.12 100 ASP A N 1
ATOM 827 C CA . ASP A 1 100 ? -2.225 -2.375 2.238 1.00 86.12 100 ASP A CA 1
ATOM 828 C C . ASP A 1 100 ? -3.309 -3.045 1.367 1.00 86.12 100 ASP A C 1
ATOM 830 O O . ASP A 1 100 ? -4.487 -3.113 1.739 1.00 86.12 100 ASP A O 1
ATOM 834 N N . PHE A 1 101 ? -2.933 -3.528 0.176 1.00 88.62 101 PHE A N 1
ATOM 835 C CA . PHE A 1 101 ? -3.879 -4.007 -0.827 1.00 88.62 101 PHE A CA 1
ATOM 836 C C . PHE A 1 101 ? -4.442 -5.373 -0.452 1.00 88.62 101 PHE A C 1
ATOM 838 O O . PHE A 1 101 ? -3.761 -6.266 0.044 1.00 88.62 101 PHE A O 1
ATOM 845 N N . THR A 1 102 ? -5.723 -5.547 -0.756 1.00 87.88 102 THR A N 1
ATOM 846 C CA . THR A 1 102 ? -6.409 -6.833 -0.658 1.00 87.88 102 THR A CA 1
ATOM 847 C C . THR A 1 102 ? -6.504 -7.443 -2.045 1.00 87.88 102 THR A C 1
ATOM 849 O O . THR A 1 102 ? -6.228 -6.785 -3.050 1.00 87.88 102 THR A O 1
ATOM 852 N N . GLU A 1 103 ? -6.939 -8.696 -2.123 1.00 88.81 103 GLU A N 1
ATOM 853 C CA . GLU A 1 103 ? -7.208 -9.350 -3.404 1.00 88.81 103 GLU A CA 1
ATOM 854 C C . GLU A 1 103 ? -8.155 -8.522 -4.291 1.00 88.81 103 GLU A C 1
ATOM 856 O O . GLU A 1 103 ? -7.922 -8.376 -5.488 1.00 88.81 103 GLU A O 1
ATOM 861 N N . LYS A 1 104 ? -9.175 -7.903 -3.681 1.00 89.94 104 LYS A N 1
ATOM 862 C CA . LYS A 1 104 ? -10.130 -7.022 -4.361 1.00 89.94 104 LYS A CA 1
ATOM 863 C C . LYS A 1 104 ? -9.436 -5.814 -4.996 1.00 89.94 104 LYS A C 1
ATOM 865 O O . LYS A 1 104 ? -9.663 -5.547 -6.172 1.00 89.94 104 LYS A O 1
ATOM 870 N N . HIS A 1 105 ? -8.577 -5.124 -4.242 1.00 91.00 105 HIS A N 1
ATOM 871 C CA . HIS A 1 105 ? -7.829 -3.968 -4.746 1.00 91.00 105 HIS A CA 1
ATOM 872 C C . HIS A 1 105 ? -6.902 -4.359 -5.896 1.00 91.00 105 HIS A C 1
ATOM 874 O O . HIS A 1 105 ? -6.858 -3.670 -6.911 1.00 91.00 105 HIS A O 1
ATOM 880 N N . TRP A 1 106 ? -6.211 -5.498 -5.782 1.00 90.38 106 TRP A N 1
ATOM 881 C CA . TRP A 1 106 ? -5.383 -5.989 -6.877 1.00 90.38 106 TRP A CA 1
ATOM 882 C C . TRP A 1 106 ? -6.217 -6.298 -8.122 1.00 90.38 106 TRP A C 1
ATOM 884 O O . TRP A 1 106 ? -5.872 -5.831 -9.199 1.00 90.38 106 TRP A O 1
ATOM 894 N N . ARG A 1 107 ? -7.351 -6.998 -8.001 1.00 89.25 107 ARG A N 1
ATOM 895 C CA . ARG A 1 107 ? -8.238 -7.263 -9.150 1.00 89.25 107 ARG A CA 1
ATOM 896 C C . ARG A 1 107 ? -8.710 -5.980 -9.836 1.00 89.25 107 ARG A C 1
ATOM 898 O O . ARG A 1 107 ? -8.734 -5.932 -11.061 1.00 89.25 107 ARG A O 1
ATOM 905 N N . GLU A 1 108 ? -9.041 -4.946 -9.066 1.00 90.50 108 GLU A N 1
ATOM 906 C CA . GLU A 1 108 ? -9.424 -3.637 -9.607 1.00 90.50 108 GLU A CA 1
ATOM 907 C C . GLU A 1 108 ? -8.269 -2.980 -10.373 1.00 90.50 108 GLU A C 1
ATOM 909 O O . GLU A 1 108 ? -8.460 -2.519 -11.495 1.00 90.50 108 GLU A O 1
ATOM 914 N N . VAL A 1 109 ? -7.053 -3.008 -9.819 1.00 90.44 109 VAL A N 1
ATOM 915 C CA . VAL A 1 109 ? -5.849 -2.492 -10.485 1.00 90.44 109 VAL A CA 1
ATOM 916 C C . VAL A 1 109 ? -5.554 -3.242 -11.782 1.00 90.44 109 VAL A C 1
ATOM 918 O O . VAL A 1 109 ? -5.384 -2.607 -12.818 1.00 90.44 109 VAL A O 1
ATOM 921 N N . PHE A 1 110 ? -5.531 -4.577 -11.758 1.00 88.88 110 PHE A N 1
ATOM 922 C CA . PHE A 1 110 ? -5.290 -5.386 -12.958 1.00 88.88 110 PHE A CA 1
ATOM 923 C C . PHE A 1 110 ? -6.363 -5.124 -14.029 1.00 88.88 110 PHE A C 1
ATOM 925 O O . PHE A 1 110 ? -6.027 -4.938 -15.197 1.00 88.88 110 PHE A O 1
ATOM 932 N N . GLY A 1 111 ? -7.633 -4.999 -13.626 1.00 89.25 111 GLY A N 1
ATOM 933 C CA . GLY A 1 111 ? -8.727 -4.627 -14.524 1.00 89.25 111 GLY A CA 1
ATOM 934 C C . GLY A 1 111 ? -8.568 -3.231 -15.136 1.00 89.25 111 GLY A C 1
ATOM 935 O O . GLY A 1 111 ? -8.798 -3.063 -16.332 1.00 89.25 111 GLY A O 1
ATOM 936 N N . LEU A 1 112 ? -8.124 -2.240 -14.355 1.00 89.50 112 LEU A N 1
ATOM 937 C CA . LEU A 1 112 ? -7.858 -0.880 -14.845 1.00 89.50 112 LEU A CA 1
ATOM 938 C C . LEU A 1 112 ? -6.707 -0.819 -15.851 1.00 89.50 112 LEU A C 1
ATOM 940 O O . LEU A 1 112 ? -6.729 0.023 -16.747 1.00 89.50 112 LEU A O 1
ATOM 944 N N . LEU A 1 113 ? -5.711 -1.689 -15.691 1.00 88.12 113 LEU A N 1
ATOM 945 C CA . LEU A 1 113 ? -4.547 -1.769 -16.573 1.00 88.12 113 LEU A CA 1
ATOM 946 C C . LEU A 1 113 ? -4.767 -2.696 -17.778 1.00 88.12 113 LEU A C 1
ATOM 948 O O . LEU A 1 113 ? -3.867 -2.840 -18.598 1.00 88.12 113 LEU A O 1
ATOM 952 N N . GLY A 1 114 ? -5.939 -3.335 -17.897 1.00 85.88 114 GLY A N 1
ATOM 953 C CA . GLY A 1 114 ? -6.221 -4.294 -18.970 1.00 85.88 114 GLY A CA 1
ATOM 954 C C . GLY A 1 114 ? -5.361 -5.560 -18.898 1.00 85.88 114 GLY A C 1
ATOM 955 O O . GLY A 1 114 ? -5.137 -6.217 -19.911 1.00 85.88 114 GLY A O 1
ATOM 956 N N . MET A 1 115 ? -4.855 -5.891 -17.709 1.00 85.19 115 MET A N 1
ATOM 957 C CA . MET A 1 115 ? -3.968 -7.023 -17.469 1.00 85.19 115 MET A CA 1
ATOM 958 C C . MET A 1 115 ? -4.748 -8.210 -16.899 1.00 85.19 115 MET A C 1
ATOM 960 O O . MET A 1 115 ? -5.668 -8.047 -16.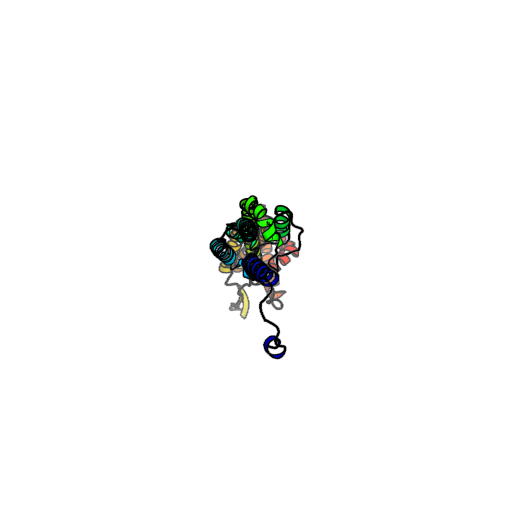096 1.00 85.19 115 MET A O 1
ATOM 964 N N . GLU A 1 116 ? -4.346 -9.428 -17.264 1.00 84.56 116 GLU A N 1
ATOM 965 C CA . GLU A 1 116 ? -4.876 -10.630 -16.624 1.00 84.56 116 GLU A CA 1
ATOM 966 C C . GLU A 1 116 ? -4.427 -10.694 -15.159 1.00 84.56 116 GLU A C 1
ATOM 968 O O . GLU A 1 116 ? -3.262 -10.452 -14.835 1.00 84.56 116 GLU A O 1
ATOM 973 N N . TYR A 1 117 ? -5.359 -11.019 -14.265 1.00 82.81 117 TYR A N 1
ATOM 974 C CA . TYR A 1 117 ? -5.086 -11.108 -12.838 1.00 82.81 117 TYR A CA 1
ATOM 975 C C . TYR A 1 117 ? -4.228 -12.338 -12.514 1.00 82.81 117 TYR A C 1
ATOM 977 O O . TYR A 1 117 ? -4.698 -13.467 -12.624 1.00 82.81 117 TYR A O 1
ATOM 985 N N . VAL A 1 118 ? -2.996 -12.114 -12.050 1.00 76.81 118 VAL A N 1
ATOM 986 C CA . VAL A 1 118 ? -2.044 -13.190 -11.688 1.00 76.81 118 VAL A CA 1
ATOM 987 C C . VAL A 1 118 ? -1.857 -13.328 -10.169 1.00 76.81 118 VAL A C 1
ATOM 989 O O . VAL A 1 118 ? -1.051 -14.119 -9.696 1.00 76.81 118 VAL A O 1
ATOM 992 N N . GLY A 1 119 ? -2.650 -12.607 -9.371 1.00 77.00 119 GLY A N 1
ATOM 993 C CA . GLY A 1 119 ? -2.523 -12.604 -7.913 1.00 77.00 119 GLY A CA 1
ATOM 994 C C . GLY A 1 119 ? -1.833 -11.348 -7.384 1.00 77.00 119 GLY A C 1
ATOM 995 O O . GLY A 1 119 ? -1.894 -10.280 -7.994 1.00 77.00 119 GLY A O 1
ATOM 996 N N . GLN A 1 120 ? -1.198 -11.470 -6.217 1.00 69.88 120 GLN A N 1
ATOM 997 C CA . GLN A 1 120 ? -0.310 -10.428 -5.696 1.00 69.88 120 GLN A CA 1
ATOM 998 C C . GLN A 1 120 ? 1.008 -10.432 -6.479 1.00 69.88 120 GLN A C 1
ATOM 1000 O O . GLN A 1 120 ? 1.563 -11.494 -6.757 1.00 69.88 120 GLN A O 1
ATOM 1005 N N . LEU A 1 121 ? 1.525 -9.245 -6.801 1.00 69.19 121 LEU A N 1
ATOM 1006 C CA . LEU A 1 121 ? 2.825 -9.086 -7.455 1.00 69.19 121 LEU A CA 1
ATOM 1007 C C . LEU A 1 121 ? 3.951 -9.543 -6.518 1.00 69.19 121 LEU A C 1
ATOM 1009 O O . LEU A 1 121 ? 4.343 -8.830 -5.594 1.00 69.19 121 LEU A O 1
ATOM 1013 N N . LEU A 1 122 ? 4.453 -10.754 -6.752 1.00 66.81 122 LEU A N 1
ATOM 1014 C CA . LEU A 1 122 ? 5.608 -11.321 -6.048 1.00 66.81 122 LEU A CA 1
ATOM 1015 C C . LEU A 1 122 ? 6.925 -10.896 -6.719 1.00 66.81 122 LEU A C 1
ATOM 1017 O O . LEU A 1 122 ? 7.898 -10.540 -6.046 1.00 66.81 122 LEU A O 1
ATOM 1021 N N . GLU A 1 123 ? 6.929 -10.884 -8.048 1.00 68.25 123 GLU A N 1
ATOM 1022 C CA . GLU A 1 123 ? 8.068 -10.560 -8.908 1.00 68.25 123 GLU A CA 1
ATOM 1023 C C . GLU A 1 123 ? 7.810 -9.258 -9.670 1.00 68.25 123 GLU A C 1
ATOM 1025 O O . GLU A 1 123 ? 6.656 -8.843 -9.824 1.00 68.25 123 GLU A O 1
ATOM 1030 N N . TRP A 1 124 ? 8.878 -8.573 -10.089 1.00 72.75 124 TRP A N 1
ATOM 1031 C CA . TRP A 1 124 ? 8.742 -7.432 -10.984 1.00 72.75 124 TRP A CA 1
ATOM 1032 C C . TRP A 1 124 ? 8.203 -7.919 -12.323 1.00 72.75 124 TRP A C 1
ATOM 1034 O O . TRP A 1 124 ? 8.889 -8.587 -13.087 1.00 72.75 124 TRP A O 1
ATOM 1044 N N . ASP A 1 125 ? 6.939 -7.613 -12.582 1.00 73.69 125 ASP A N 1
ATOM 1045 C CA . ASP A 1 125 ? 6.259 -8.091 -13.772 1.00 73.69 125 ASP A CA 1
ATOM 1046 C C . ASP A 1 125 ? 6.592 -7.190 -14.972 1.00 73.69 125 ASP A C 1
ATOM 1048 O O . ASP A 1 125 ? 6.205 -6.014 -14.970 1.00 73.69 125 ASP A O 1
ATOM 1052 N N . PRO A 1 126 ? 7.235 -7.708 -16.036 1.00 73.81 126 PRO A N 1
ATOM 1053 C CA . PRO A 1 126 ? 7.483 -6.941 -17.257 1.00 73.81 126 PRO A CA 1
ATOM 1054 C C . PRO A 1 126 ? 6.196 -6.381 -17.881 1.00 73.81 126 PRO A C 1
ATOM 1056 O O . PRO A 1 126 ? 6.220 -5.352 -18.560 1.00 73.81 126 PRO A O 1
ATOM 1059 N N . ARG A 1 127 ? 5.038 -7.000 -17.612 1.00 76.00 127 ARG A N 1
ATOM 1060 C CA . ARG A 1 127 ? 3.737 -6.511 -18.082 1.00 76.00 127 ARG A CA 1
ATOM 1061 C C . ARG A 1 127 ? 3.341 -5.178 -17.442 1.00 76.00 127 ARG A C 1
ATOM 1063 O O . ARG A 1 127 ? 2.652 -4.400 -18.092 1.00 76.00 127 ARG A O 1
ATOM 1070 N N . LEU A 1 128 ? 3.806 -4.866 -16.225 1.00 77.44 128 LEU A N 1
ATOM 1071 C CA . LEU A 1 128 ? 3.604 -3.539 -15.618 1.00 77.44 128 LEU A CA 1
ATOM 1072 C C . LEU A 1 128 ? 4.357 -2.454 -16.384 1.00 77.44 128 LEU A C 1
ATOM 1074 O O . LEU A 1 128 ? 3.836 -1.358 -16.576 1.00 77.44 128 LEU A O 1
ATOM 1078 N N . LEU A 1 129 ? 5.572 -2.766 -16.839 1.00 75.69 129 LEU A N 1
ATOM 1079 C CA . LEU A 1 129 ? 6.365 -1.856 -17.658 1.00 75.69 129 LEU A CA 1
ATOM 1080 C C . LEU A 1 129 ? 5.726 -1.640 -19.030 1.00 75.69 129 LEU A C 1
ATOM 1082 O O . LEU A 1 129 ? 5.609 -0.499 -19.479 1.00 75.69 129 LEU A O 1
ATOM 1086 N N . ALA A 1 130 ? 5.232 -2.712 -19.653 1.00 78.81 130 ALA A N 1
ATOM 1087 C CA . ALA A 1 130 ? 4.460 -2.620 -20.889 1.00 78.81 130 ALA A CA 1
ATOM 1088 C C . ALA A 1 130 ? 3.184 -1.772 -20.711 1.00 78.81 130 ALA A C 1
ATOM 1090 O O . ALA A 1 130 ? 2.855 -0.961 -21.577 1.00 78.81 130 ALA A O 1
ATOM 1091 N N . ALA A 1 131 ? 2.518 -1.889 -19.558 1.00 82.88 131 ALA A N 1
ATOM 1092 C CA . ALA A 1 131 ? 1.357 -1.085 -19.178 1.00 82.88 131 ALA A CA 1
ATOM 1093 C C . ALA A 1 131 ? 1.715 0.328 -18.668 1.00 82.88 131 ALA A C 1
ATOM 1095 O O . ALA A 1 131 ? 0.829 1.064 -18.230 1.00 82.88 131 ALA A O 1
ATOM 1096 N N . GLY A 1 132 ? 2.985 0.750 -18.727 1.00 83.50 132 GLY A N 1
ATOM 1097 C CA . GLY A 1 132 ? 3.464 2.001 -18.128 1.00 83.50 132 GLY A CA 1
ATOM 1098 C C . GLY A 1 132 ? 2.692 3.247 -18.575 1.00 83.50 132 GLY A C 1
ATOM 1099 O O . GLY A 1 132 ? 2.386 4.121 -17.764 1.00 83.50 132 GLY A O 1
ATOM 1100 N N . GLN A 1 133 ? 2.293 3.314 -19.847 1.00 84.12 133 GLN A N 1
ATOM 1101 C CA . GLN A 1 133 ? 1.477 4.420 -20.361 1.00 84.12 133 GLN A CA 1
ATOM 1102 C C . GLN A 1 133 ? 0.062 4.432 -19.768 1.00 84.12 133 GLN A C 1
ATOM 1104 O O . GLN A 1 133 ? -0.467 5.495 -19.442 1.00 84.12 133 GLN A O 1
ATOM 1109 N N . ASP A 1 134 ? -0.550 3.266 -19.576 1.00 86.56 134 ASP A N 1
ATOM 1110 C CA . ASP A 1 134 ? -1.893 3.16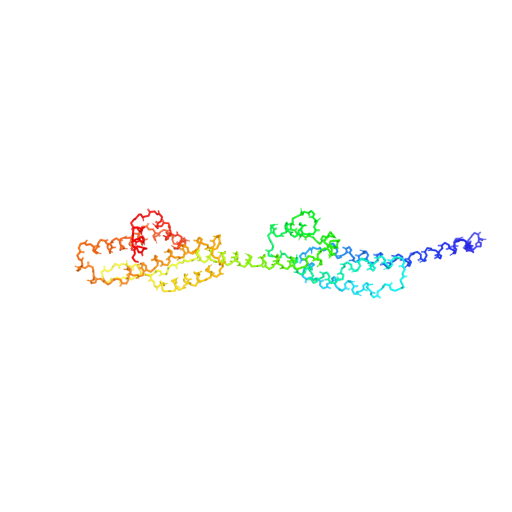5 -19.007 1.00 86.56 134 ASP A CA 1
ATOM 1111 C C . ASP A 1 134 ? -1.884 3.389 -17.490 1.00 86.56 134 ASP A C 1
ATOM 1113 O O . ASP A 1 134 ? -2.778 4.056 -16.966 1.00 86.56 134 ASP A O 1
ATOM 1117 N N . ILE A 1 135 ? -0.809 2.979 -16.806 1.00 88.44 135 ILE A N 1
ATOM 1118 C CA . ILE A 1 135 ? -0.537 3.330 -15.404 1.00 88.44 135 ILE A CA 1
ATOM 1119 C C . ILE A 1 135 ? -0.497 4.855 -15.229 1.00 88.44 135 ILE A C 1
ATOM 1121 O O . ILE A 1 135 ? -1.157 5.391 -14.335 1.00 88.44 135 ILE A O 1
ATOM 1125 N N . LYS A 1 136 ? 0.228 5.576 -16.098 1.00 87.19 136 LYS A N 1
ATOM 1126 C CA . LYS A 1 136 ? 0.289 7.048 -16.057 1.00 87.19 136 LYS A CA 1
ATOM 1127 C C . LYS A 1 136 ? -1.084 7.678 -16.290 1.00 87.19 136 LYS A C 1
ATOM 1129 O O . LYS A 1 136 ? -1.499 8.545 -15.520 1.00 87.19 136 LYS A O 1
ATOM 1134 N N . LYS A 1 137 ? -1.833 7.215 -17.299 1.00 90.00 137 LYS A N 1
ATOM 1135 C CA . LYS A 1 137 ? -3.197 7.709 -17.579 1.00 90.00 137 LYS A CA 1
ATOM 1136 C C . LYS A 1 137 ? -4.139 7.505 -16.390 1.00 90.00 137 LYS A C 1
ATOM 1138 O O . LYS A 1 137 ? -4.912 8.402 -16.057 1.00 90.00 137 LYS A O 1
ATOM 1143 N N . GLN A 1 138 ? -4.061 6.350 -15.730 1.00 90.06 138 GLN A N 1
ATOM 1144 C CA . GLN A 1 138 ? -4.922 5.987 -14.601 1.00 90.06 138 GLN A CA 1
ATOM 1145 C C . GLN A 1 138 ? -4.377 6.429 -13.235 1.00 90.06 138 GLN A C 1
ATOM 1147 O O . GLN A 1 138 ? -4.956 6.078 -12.207 1.00 90.06 138 GLN A O 1
ATOM 1152 N N . MET A 1 139 ? -3.319 7.248 -13.185 1.00 90.19 139 MET A N 1
ATOM 1153 C CA . MET A 1 139 ? -2.638 7.636 -11.942 1.00 90.19 139 MET A CA 1
ATOM 1154 C C . MET A 1 139 ? -3.593 8.170 -10.862 1.00 90.19 139 MET A C 1
ATOM 1156 O O . MET A 1 139 ? -3.480 7.797 -9.695 1.00 90.19 139 MET A O 1
ATOM 1160 N N . LYS A 1 140 ? -4.574 9.004 -11.235 1.00 91.38 140 LYS A N 1
ATOM 1161 C CA . LYS A 1 140 ? -5.568 9.543 -10.285 1.00 91.38 140 LYS A CA 1
ATOM 1162 C C . LYS A 1 140 ? -6.469 8.451 -9.701 1.00 91.38 140 LYS A C 1
ATOM 1164 O O . LYS A 1 140 ? -6.836 8.521 -8.531 1.00 91.38 140 LYS A O 1
ATOM 1169 N N . THR A 1 141 ? -6.839 7.460 -10.504 1.00 92.25 141 THR A N 1
ATOM 1170 C CA . THR A 1 141 ? -7.666 6.324 -10.076 1.00 92.25 141 THR A CA 1
ATOM 1171 C C . THR A 1 141 ? -6.862 5.397 -9.166 1.00 92.25 141 THR A C 1
ATOM 1173 O O . THR A 1 141 ? -7.331 5.046 -8.087 1.00 92.25 141 THR A O 1
ATOM 1176 N N . LEU A 1 142 ? -5.609 5.102 -9.530 1.00 91.81 142 LEU A N 1
ATOM 1177 C CA . LEU A 1 142 ? -4.682 4.320 -8.704 1.00 91.81 142 LEU A CA 1
ATOM 1178 C C . LEU A 1 142 ? -4.427 4.981 -7.345 1.00 91.81 142 LEU A C 1
ATOM 1180 O O . LEU A 1 142 ? -4.440 4.310 -6.315 1.00 91.81 142 LEU A O 1
ATOM 1184 N N . GLN A 1 143 ? -4.277 6.307 -7.314 1.00 93.00 143 GLN A N 1
ATOM 1185 C CA . GLN A 1 143 ? -4.164 7.058 -6.066 1.00 93.00 143 GLN A CA 1
ATOM 1186 C C . GLN A 1 143 ? -5.400 6.881 -5.172 1.00 93.00 143 GLN A C 1
ATOM 1188 O O . GLN A 1 143 ? -5.248 6.699 -3.963 1.00 93.00 143 GLN A O 1
ATOM 1193 N N . LYS A 1 144 ? -6.611 6.911 -5.748 1.00 92.94 144 LYS A N 1
ATOM 1194 C CA . LYS A 1 144 ? -7.856 6.685 -4.997 1.00 92.94 144 LYS A CA 1
ATOM 1195 C C . LYS A 1 144 ? -7.905 5.276 -4.414 1.00 92.94 144 LYS A C 1
ATOM 1197 O O . LYS A 1 144 ? -8.146 5.149 -3.216 1.00 92.94 144 LYS A O 1
ATOM 1202 N N . ILE A 1 145 ? -7.607 4.252 -5.216 1.00 92.44 145 ILE A N 1
ATOM 1203 C CA . ILE A 1 145 ? -7.547 2.856 -4.751 1.00 92.44 145 ILE A CA 1
ATOM 1204 C C . ILE A 1 145 ? -6.545 2.725 -3.606 1.00 92.44 145 ILE A C 1
ATOM 1206 O O . ILE A 1 145 ? -6.881 2.173 -2.563 1.00 92.44 145 ILE A O 1
ATOM 1210 N N . ASN A 1 146 ? -5.354 3.310 -3.748 1.00 92.44 146 ASN A N 1
ATOM 1211 C CA . ASN A 1 146 ? -4.337 3.267 -2.705 1.00 92.44 146 ASN A CA 1
ATOM 1212 C C . ASN A 1 146 ? -4.785 3.958 -1.409 1.00 92.44 146 ASN A C 1
ATOM 1214 O O . ASN A 1 146 ? -4.601 3.409 -0.326 1.00 92.44 146 ASN A O 1
ATOM 1218 N N . SER A 1 147 ? -5.418 5.132 -1.504 1.00 91.56 147 SER A N 1
ATOM 1219 C CA . SER A 1 147 ? -5.970 5.811 -0.323 1.00 91.56 147 SER A CA 1
ATOM 1220 C C . SER A 1 147 ? -7.095 5.015 0.347 1.00 91.56 147 SER A C 1
ATOM 1222 O O . SER A 1 147 ? -7.127 4.928 1.572 1.00 91.56 147 SER A O 1
ATOM 1224 N N . SER A 1 148 ? -7.965 4.377 -0.445 1.00 91.00 148 SER A N 1
ATOM 1225 C CA . SER A 1 148 ? -9.037 3.517 0.061 1.00 91.00 148 SER A CA 1
ATOM 1226 C C . SER A 1 148 ? -8.454 2.309 0.787 1.00 91.00 148 SER A C 1
ATOM 1228 O O . SER A 1 148 ? -8.769 2.090 1.953 1.00 91.00 148 SER A O 1
ATOM 1230 N N . ALA A 1 149 ? -7.526 1.591 0.150 1.00 91.94 149 ALA A N 1
ATOM 1231 C CA . ALA A 1 149 ? -6.866 0.425 0.723 1.00 91.94 149 ALA A CA 1
ATOM 1232 C C . ALA A 1 149 ? -6.144 0.750 2.037 1.00 91.94 149 ALA A C 1
ATOM 1234 O O . ALA A 1 149 ? -6.273 0.001 3.003 1.00 91.94 149 ALA A O 1
ATOM 1235 N N . SER A 1 150 ? -5.445 1.887 2.098 1.00 90.12 150 SER A N 1
ATOM 1236 C CA . SER A 1 150 ? -4.757 2.324 3.314 1.00 90.12 150 SER A CA 1
ATOM 1237 C C . SER A 1 150 ? -5.738 2.670 4.439 1.00 90.12 150 SER A C 1
ATOM 1239 O O . SER A 1 150 ? -5.560 2.228 5.573 1.00 90.12 150 SER A O 1
ATOM 1241 N N . SER A 1 151 ? -6.842 3.361 4.127 1.00 88.62 151 SER A N 1
ATOM 1242 C CA . SER A 1 151 ? -7.895 3.629 5.117 1.00 88.62 151 SER A CA 1
ATOM 1243 C C . SER A 1 151 ? -8.574 2.346 5.618 1.00 88.62 151 SER A C 1
ATOM 1245 O O . SER A 1 151 ? -8.793 2.191 6.817 1.00 88.62 151 SER A O 1
ATOM 1247 N N . GLU A 1 152 ? -8.826 1.373 4.738 1.00 89.19 152 GLU A N 1
ATOM 1248 C CA . GLU A 1 152 ? -9.382 0.068 5.109 1.00 89.19 152 GLU A CA 1
ATOM 1249 C C . GLU A 1 152 ? -8.392 -0.775 5.925 1.00 89.19 152 GLU A C 1
ATOM 1251 O O . GLU A 1 152 ? -8.794 -1.509 6.827 1.00 89.19 152 GLU A O 1
ATOM 1256 N N . ALA A 1 153 ? -7.092 -0.705 5.628 1.00 89.44 153 ALA A N 1
ATOM 1257 C CA . ALA A 1 153 ? -6.055 -1.352 6.427 1.00 89.44 153 ALA A CA 1
ATOM 1258 C C . ALA A 1 153 ? -5.964 -0.739 7.831 1.00 89.44 153 ALA A C 1
ATOM 1260 O O . ALA A 1 153 ? -5.917 -1.490 8.803 1.00 89.44 153 ALA A O 1
ATOM 1261 N N . ALA A 1 154 ? -6.038 0.589 7.947 1.00 88.38 154 ALA A N 1
ATOM 1262 C CA . ALA A 1 154 ? -6.079 1.276 9.236 1.00 88.38 154 ALA A CA 1
ATOM 1263 C C . ALA A 1 154 ? -7.311 0.868 10.062 1.00 88.38 154 ALA A C 1
ATOM 1265 O O . ALA A 1 154 ? -7.172 0.523 11.234 1.00 88.38 154 ALA A O 1
ATOM 1266 N N . ILE A 1 155 ? -8.498 0.813 9.441 1.00 87.62 155 ILE A N 1
ATOM 1267 C CA . ILE A 1 155 ? -9.727 0.333 10.095 1.00 87.62 155 ILE A CA 1
ATOM 1268 C C . ILE A 1 155 ? -9.559 -1.115 10.571 1.00 87.62 155 ILE A C 1
ATOM 1270 O O . ILE A 1 155 ? -9.879 -1.425 11.716 1.00 87.62 155 ILE A O 1
ATOM 1274 N N . ARG A 1 156 ? -9.034 -2.007 9.721 1.00 88.62 156 ARG A N 1
ATOM 1275 C CA . ARG A 1 156 ? -8.798 -3.410 10.097 1.00 88.62 156 ARG A CA 1
ATOM 1276 C C . ARG A 1 156 ? -7.815 -3.538 11.259 1.00 88.62 156 ARG A C 1
ATOM 1278 O O . ARG A 1 156 ? -8.092 -4.304 12.172 1.00 88.62 156 ARG A O 1
ATOM 1285 N N . SER A 1 157 ? -6.713 -2.786 11.248 1.00 89.44 157 SER A N 1
ATOM 1286 C CA . SER A 1 157 ? -5.738 -2.789 12.347 1.00 89.44 157 SER A CA 1
ATOM 1287 C C . SER A 1 157 ? -6.380 -2.337 13.655 1.00 89.44 157 SER A C 1
ATOM 1289 O O . SER A 1 157 ? -6.264 -3.031 14.659 1.00 89.44 157 SER A O 1
ATOM 1291 N N . ALA A 1 158 ? -7.139 -1.237 13.627 1.00 88.38 158 ALA A N 1
ATOM 1292 C CA . ALA A 1 158 ? -7.832 -0.723 14.805 1.00 88.38 158 ALA A CA 1
ATOM 1293 C C . ALA A 1 158 ? -8.857 -1.725 15.369 1.00 88.38 158 ALA A C 1
ATOM 1295 O O . ALA A 1 158 ? -8.964 -1.885 16.582 1.00 88.38 158 ALA A O 1
ATOM 1296 N N . LEU A 1 159 ? -9.585 -2.443 14.505 1.00 87.44 159 LEU A N 1
ATOM 1297 C CA . LEU A 1 159 ? -10.515 -3.492 14.938 1.00 87.44 159 LEU A CA 1
ATOM 1298 C C . LEU A 1 159 ? -9.796 -4.706 15.543 1.00 87.44 159 LEU A C 1
ATOM 1300 O O . LEU A 1 159 ? -10.266 -5.246 16.539 1.00 87.44 159 LEU A O 1
ATOM 1304 N N . VAL A 1 160 ? -8.651 -5.112 14.988 1.00 89.56 160 VAL A N 1
ATOM 1305 C CA . VAL A 1 160 ? -7.829 -6.198 15.553 1.00 89.56 160 VAL A CA 1
ATOM 1306 C C . VAL A 1 160 ? -7.253 -5.796 16.913 1.00 89.56 160 VAL A C 1
ATOM 1308 O O . VAL A 1 160 ? -7.265 -6.589 17.851 1.00 89.56 160 VAL A O 1
ATOM 1311 N N . GLU A 1 161 ? -6.778 -4.560 17.056 1.00 88.94 161 GLU A N 1
ATOM 1312 C CA . GLU A 1 161 ? -6.305 -4.031 18.339 1.00 88.94 161 GLU A CA 1
ATOM 1313 C C . GLU A 1 161 ? -7.428 -3.982 19.381 1.00 88.94 161 GLU A C 1
ATOM 1315 O O . GLU A 1 161 ? -7.217 -4.373 20.532 1.00 88.94 161 GLU A O 1
ATOM 1320 N N . LEU A 1 162 ? -8.634 -3.575 18.974 1.00 87.75 162 LEU A N 1
ATOM 1321 C CA . LEU A 1 162 ? -9.825 -3.607 19.817 1.00 87.75 162 LEU A CA 1
ATOM 1322 C C . LEU A 1 162 ? -10.170 -5.033 20.259 1.00 87.75 162 LEU A C 1
ATOM 1324 O O . LEU A 1 162 ? -10.450 -5.251 21.436 1.00 87.75 162 LEU A O 1
ATOM 1328 N N . GLU A 1 163 ? -10.139 -5.996 19.338 1.00 86.25 163 GLU A N 1
ATOM 1329 C CA . GLU A 1 163 ? -10.361 -7.416 19.624 1.00 86.25 163 GLU A CA 1
ATOM 1330 C C . GLU A 1 163 ? -9.361 -7.938 20.656 1.00 86.25 163 GLU A C 1
ATOM 1332 O O . GLU A 1 163 ? -9.762 -8.474 21.692 1.00 86.25 163 GLU A O 1
ATOM 1337 N N . LEU A 1 164 ? -8.068 -7.698 20.431 1.00 85.31 164 LEU A N 1
ATOM 1338 C CA . LEU A 1 164 ? -6.998 -8.095 21.345 1.00 85.31 164 LEU A CA 1
ATOM 1339 C C . LEU A 1 164 ? -7.140 -7.433 22.719 1.00 85.31 164 LEU A C 1
ATOM 1341 O O . LEU A 1 164 ? -6.969 -8.089 23.749 1.00 85.31 164 LEU A O 1
ATOM 1345 N N . TRP A 1 165 ? -7.484 -6.144 22.762 1.00 87.25 165 TRP A N 1
ATOM 1346 C CA . TRP A 1 165 ? -7.754 -5.447 24.017 1.00 87.25 165 TRP A CA 1
ATOM 1347 C C . TRP A 1 165 ? -8.968 -6.041 24.737 1.00 87.25 165 TRP A C 1
ATOM 1349 O O . TRP A 1 165 ? -8.910 -6.293 25.942 1.00 87.25 165 TRP A O 1
ATOM 1359 N N . TYR A 1 166 ? -10.053 -6.304 24.011 1.00 79.25 166 TYR A N 1
ATOM 1360 C CA . TYR A 1 166 ? -11.281 -6.864 24.564 1.00 79.25 166 TYR A CA 1
ATOM 1361 C C . TYR A 1 166 ? -11.052 -8.272 25.126 1.00 79.25 166 TYR A C 1
ATOM 1363 O O . TYR A 1 166 ? -11.621 -8.625 26.162 1.00 79.25 166 TYR A O 1
ATOM 1371 N N . GLU A 1 167 ? -10.178 -9.056 24.488 1.00 74.44 167 GLU A N 1
ATOM 1372 C CA . GLU A 1 167 ? -9.711 -10.354 24.975 1.00 74.44 167 GLU A CA 1
ATOM 1373 C C . GLU A 1 167 ? -8.744 -10.244 26.172 1.00 74.44 167 GLU A C 1
ATOM 1375 O O . GLU A 1 167 ? -8.750 -11.063 27.095 1.00 74.44 167 GLU A O 1
ATOM 1380 N N . GLY A 1 168 ? -7.926 -9.198 26.217 1.00 73.31 168 GLY A N 1
ATOM 1381 C CA . GLY A 1 168 ? -7.012 -8.938 27.329 1.00 73.31 168 GLY A CA 1
ATOM 1382 C C . GLY A 1 168 ? -7.679 -8.333 28.569 1.00 73.31 168 GLY A C 1
ATOM 1383 O O . GLY A 1 168 ? -7.119 -8.405 29.665 1.00 73.31 168 GLY A O 1
ATOM 1384 N N . ALA A 1 169 ? -8.865 -7.737 28.425 1.00 74.75 169 ALA A N 1
ATOM 1385 C CA . ALA A 1 169 ? -9.516 -6.958 29.471 1.00 74.75 169 ALA A CA 1
ATOM 1386 C C . ALA A 1 169 ? -9.940 -7.816 30.680 1.00 74.75 169 ALA A C 1
ATOM 1388 O O . ALA A 1 169 ? -10.795 -8.711 30.597 1.00 74.75 169 ALA A O 1
ATOM 1389 N N . ARG A 1 170 ? -9.358 -7.502 31.845 1.00 70.62 170 ARG A N 1
ATOM 1390 C CA . ARG A 1 170 ? -9.596 -8.174 33.130 1.00 70.62 170 ARG A CA 1
ATOM 1391 C C . ARG A 1 170 ? -9.836 -7.147 34.234 1.00 70.62 170 ARG A C 1
ATOM 1393 O O . ARG A 1 170 ? -9.330 -6.036 34.157 1.00 70.62 170 ARG A O 1
ATOM 1400 N N . LEU A 1 171 ? -10.616 -7.545 35.239 1.00 69.25 171 LEU A N 1
ATOM 1401 C CA . LEU A 1 171 ? -10.855 -6.761 36.451 1.00 69.25 171 LEU A CA 1
ATOM 1402 C C . LEU A 1 171 ? -9.889 -7.187 37.554 1.00 69.25 171 LEU A C 1
ATOM 1404 O O . LEU A 1 171 ? -9.661 -8.381 37.768 1.00 69.25 171 LEU A O 1
ATOM 1408 N N . THR A 1 172 ? -9.396 -6.208 38.295 1.00 69.75 172 THR A N 1
ATOM 1409 C CA . THR A 1 172 ? -8.513 -6.383 39.441 1.00 69.75 172 THR A CA 1
ATOM 1410 C C . THR A 1 172 ? -9.361 -6.586 40.688 1.00 69.75 172 THR A C 1
ATOM 1412 O O . THR A 1 172 ? -9.986 -5.654 41.208 1.00 69.75 172 THR A O 1
ATOM 1415 N N . ILE A 1 173 ? -9.401 -7.835 41.154 1.00 67.25 173 ILE A N 1
ATOM 1416 C CA . ILE A 1 173 ? -10.146 -8.238 42.346 1.00 67.25 173 ILE A CA 1
ATOM 1417 C C . ILE A 1 173 ? -9.192 -8.335 43.524 1.00 67.25 173 ILE A C 1
ATOM 1419 O O . ILE A 1 173 ? -8.194 -9.049 43.475 1.00 67.25 173 ILE A O 1
ATOM 1423 N N . GLU A 1 174 ? -9.564 -7.692 44.617 1.00 70.56 174 GLU A N 1
ATOM 1424 C CA . GLU A 1 174 ? -8.926 -7.867 45.907 1.00 70.56 174 GLU A CA 1
ATOM 1425 C C . GLU A 1 174 ? -9.903 -8.420 46.934 1.00 70.56 174 GLU A C 1
ATOM 1427 O O . GLU A 1 174 ? -11.100 -8.156 46.881 1.00 70.56 174 GLU A O 1
ATOM 1432 N N . TYR A 1 175 ? -9.399 -9.173 47.903 1.00 70.62 175 TYR A N 1
ATOM 1433 C CA . TYR A 1 175 ? -10.231 -9.752 48.948 1.00 70.62 175 TYR A CA 1
ATOM 1434 C C . TYR A 1 175 ? -10.150 -8.891 50.202 1.00 70.62 175 TYR A C 1
ATOM 1436 O O . TYR A 1 175 ? -9.080 -8.717 50.781 1.00 70.62 175 TYR A O 1
ATOM 1444 N N . TYR A 1 176 ? -11.293 -8.345 50.612 1.00 70.19 176 TYR A N 1
ATOM 1445 C CA . TYR A 1 176 ? -11.430 -7.644 51.880 1.00 70.19 176 TYR A CA 1
ATOM 1446 C C . TYR A 1 176 ? -12.046 -8.577 52.917 1.00 70.19 176 TYR A C 1
ATOM 1448 O O . TYR A 1 176 ? -13.166 -9.067 52.734 1.00 70.19 176 TYR A O 1
ATOM 1456 N N . THR A 1 177 ? -11.323 -8.814 54.005 1.00 70.19 177 THR A N 1
ATOM 1457 C CA . THR A 1 177 ? -11.810 -9.611 55.129 1.00 70.19 177 THR A CA 1
ATOM 1458 C C . THR A 1 177 ? -12.530 -8.696 56.115 1.00 70.19 177 THR A C 1
ATOM 1460 O O . THR A 1 177 ? -11.921 -7.840 56.755 1.00 70.19 177 THR A O 1
ATOM 1463 N N . ASP A 1 178 ? -13.846 -8.863 56.222 1.00 70.38 178 ASP A N 1
ATOM 1464 C CA . ASP A 1 178 ? -14.670 -8.110 57.172 1.00 70.38 178 ASP A CA 1
ATOM 1465 C C . ASP A 1 178 ? -14.395 -8.547 58.631 1.00 70.38 178 ASP A C 1
ATOM 1467 O O . ASP A 1 178 ? -13.858 -9.630 58.883 1.00 70.38 178 ASP A O 1
ATOM 1471 N N . ARG A 1 179 ? -14.834 -7.752 59.618 1.00 64.69 179 ARG A N 1
ATOM 1472 C CA . ARG A 1 179 ? -14.781 -8.060 61.064 1.00 64.69 179 ARG A CA 1
ATOM 1473 C C . ARG A 1 179 ? -15.432 -9.405 61.412 1.00 64.69 179 ARG A C 1
ATOM 1475 O O . ARG A 1 179 ? -15.047 -10.035 62.391 1.00 64.69 179 ARG A O 1
ATOM 1482 N N . ALA A 1 180 ? -16.365 -9.872 60.582 1.00 67.12 180 ALA A N 1
ATOM 1483 C CA . ALA A 1 180 ? -16.992 -11.191 60.665 1.00 67.12 180 ALA A CA 1
ATOM 1484 C C . ALA A 1 180 ? -16.156 -12.340 60.043 1.00 67.12 180 ALA A C 1
ATOM 1486 O O . ALA A 1 180 ? -16.695 -13.423 59.813 1.00 67.12 180 ALA A O 1
ATOM 1487 N N . LYS A 1 181 ? -14.864 -12.122 59.735 1.00 66.12 181 LYS A N 1
ATOM 1488 C CA . LYS A 1 181 ? -13.946 -13.077 59.071 1.00 66.12 181 LYS A CA 1
ATOM 1489 C C . LYS A 1 181 ? -14.462 -13.629 57.736 1.00 66.12 181 LYS A C 1
ATOM 1491 O O . LYS A 1 181 ? -14.196 -14.774 57.375 1.00 66.12 181 LYS A O 1
ATOM 1496 N N . LYS A 1 182 ? -15.221 -12.825 56.992 1.00 67.94 182 LYS A N 1
ATOM 1497 C CA . LYS A 1 182 ? -15.748 -13.202 55.680 1.00 67.94 182 LYS A CA 1
ATOM 1498 C C . LYS A 1 182 ? -14.985 -12.469 54.588 1.00 67.94 182 LYS A C 1
ATOM 1500 O O . LYS A 1 182 ? -15.058 -11.244 54.512 1.00 67.94 182 LYS A O 1
ATOM 1505 N N . ASP A 1 183 ? -14.317 -13.226 53.725 1.00 62.22 183 ASP A N 1
ATOM 1506 C CA . ASP A 1 183 ? -13.634 -12.671 52.560 1.00 62.22 183 ASP A CA 1
ATOM 1507 C C . ASP A 1 183 ? -14.658 -12.245 51.508 1.00 62.22 183 ASP A C 1
ATOM 1509 O O . ASP A 1 183 ? -15.444 -13.053 50.996 1.00 62.22 183 ASP A O 1
ATOM 1513 N N . THR A 1 184 ? -14.663 -10.952 51.201 1.00 64.69 184 THR A N 1
ATOM 1514 C CA . THR A 1 184 ? -15.517 -10.359 50.176 1.00 64.69 184 THR A CA 1
ATOM 1515 C C . THR A 1 184 ? -14.642 -9.860 49.028 1.00 64.69 184 THR A C 1
ATOM 1517 O O . THR A 1 184 ? -13.799 -8.992 49.255 1.00 64.69 184 THR A O 1
ATOM 1520 N N . PRO A 1 185 ? -14.815 -10.385 47.800 1.00 63.88 185 PRO A N 1
ATOM 1521 C CA . PRO A 1 185 ? -14.106 -9.875 46.635 1.00 63.88 185 PRO A CA 1
ATOM 1522 C C . PRO A 1 185 ? -14.598 -8.462 46.299 1.00 63.88 185 PRO A C 1
ATOM 1524 O O . PRO A 1 185 ? -15.799 -8.225 46.145 1.00 63.88 185 PRO A O 1
ATOM 1527 N N . LEU A 1 186 ? -13.658 -7.535 46.179 1.00 66.12 186 LEU A N 1
ATOM 1528 C CA . LEU A 1 186 ? -13.841 -6.129 45.871 1.00 66.12 186 LEU A CA 1
ATOM 1529 C C . LEU A 1 186 ? -13.065 -5.807 44.595 1.00 66.12 186 LEU A C 1
ATOM 1531 O O . LEU A 1 186 ? -11.863 -6.038 44.511 1.00 66.12 186 LEU A O 1
ATOM 1535 N N . VAL A 1 187 ? -13.741 -5.243 43.604 1.00 71.94 187 VAL A N 1
ATOM 1536 C CA . VAL A 1 187 ? -13.088 -4.785 42.374 1.00 71.94 187 VAL A CA 1
ATOM 1537 C C . VAL A 1 187 ? -12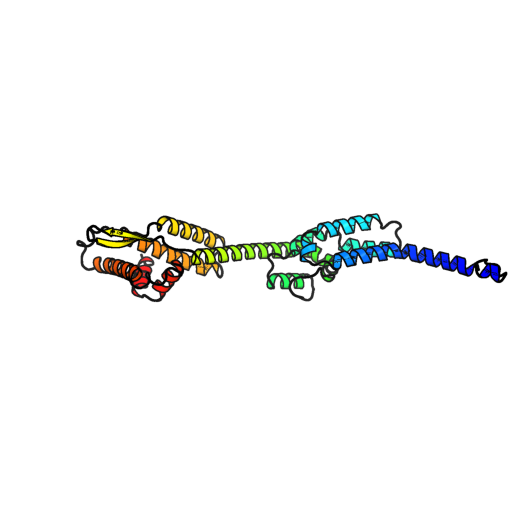.634 -3.335 42.562 1.00 71.94 187 VAL A C 1
ATOM 1539 O O . VAL A 1 187 ? -13.451 -2.492 42.954 1.00 71.94 187 VAL A O 1
ATOM 1542 N N . ARG A 1 188 ? -11.355 -3.026 42.305 1.00 75.62 188 ARG A N 1
ATOM 1543 C CA . ARG A 1 188 ? -10.797 -1.666 42.487 1.00 75.62 188 ARG A CA 1
ATOM 1544 C C . ARG A 1 188 ? -10.812 -0.811 41.218 1.00 75.62 188 ARG A C 1
ATOM 1546 O O . ARG A 1 188 ? -11.000 0.401 41.301 1.00 75.62 188 ARG A O 1
ATOM 1553 N N . ASP A 1 189 ? -10.679 -1.433 40.058 1.00 78.00 189 ASP A N 1
ATOM 1554 C CA . ASP A 1 189 ? -10.317 -0.805 38.783 1.00 78.00 189 ASP A CA 1
ATOM 1555 C C . ASP A 1 189 ? -11.507 -0.501 37.856 1.00 78.00 189 ASP A C 1
ATOM 1557 O O . ASP A 1 189 ? -11.328 -0.237 36.670 1.00 78.00 189 ASP A O 1
ATOM 1561 N N . TYR A 1 190 ? -12.742 -0.448 38.378 1.00 77.12 190 TYR A N 1
ATOM 1562 C CA . TYR A 1 190 ? -13.907 -0.095 37.547 1.00 77.12 190 TYR A CA 1
ATOM 1563 C C . TYR A 1 190 ? -13.751 1.242 36.825 1.00 77.12 190 TYR A C 1
ATOM 1565 O O . TYR A 1 190 ? -14.255 1.388 35.720 1.00 77.12 190 TYR A O 1
ATOM 1573 N N . LYS A 1 191 ? -13.142 2.242 37.475 1.00 85.25 191 LYS A N 1
ATOM 1574 C CA . LYS A 1 191 ? -12.991 3.577 36.884 1.00 85.25 191 LYS A CA 1
ATOM 1575 C C . LYS A 1 191 ? -12.107 3.502 35.637 1.00 85.25 191 LYS A C 1
ATOM 1577 O O . LYS A 1 191 ? -12.549 3.919 34.577 1.00 85.25 191 LYS A O 1
ATOM 1582 N N . GLU A 1 192 ? -10.932 2.895 35.773 1.00 85.94 192 GLU A N 1
ATOM 1583 C CA . GLU A 1 192 ? -9.956 2.747 34.690 1.00 85.94 192 GLU A CA 1
ATOM 1584 C C . GLU A 1 192 ? -10.515 1.914 33.534 1.00 85.94 192 GLU A C 1
ATOM 1586 O O . GLU A 1 192 ? -10.344 2.270 32.371 1.00 85.94 192 GLU A O 1
ATOM 1591 N N . LEU A 1 193 ? -11.226 0.818 33.832 1.00 81.38 193 LEU A N 1
ATOM 1592 C CA . LEU A 1 193 ? -11.797 -0.017 32.777 1.00 81.38 193 LEU A CA 1
ATOM 1593 C C . LEU A 1 193 ? -12.953 0.682 32.045 1.00 81.38 193 LEU A C 1
ATOM 1595 O O . LEU A 1 193 ? -13.070 0.531 30.834 1.00 81.38 193 LEU A O 1
ATOM 1599 N N . ILE A 1 194 ? -13.788 1.456 32.748 1.00 84.69 194 ILE A N 1
ATOM 1600 C CA . ILE A 1 194 ? -14.852 2.251 32.112 1.00 84.69 194 ILE A CA 1
ATOM 1601 C C . ILE A 1 194 ? -14.248 3.334 31.214 1.00 84.69 194 ILE A C 1
ATOM 1603 O O . ILE A 1 194 ? -14.685 3.455 30.076 1.00 84.69 194 ILE A O 1
ATOM 1607 N N . GLU A 1 195 ? -13.233 4.062 31.685 1.00 89.81 195 GLU A N 1
ATOM 1608 C CA . GLU A 1 195 ? -12.536 5.085 30.887 1.00 89.81 195 GLU A CA 1
ATOM 1609 C C . GLU A 1 195 ? -11.940 4.478 29.607 1.00 89.81 195 GLU A C 1
ATOM 1611 O O . GLU A 1 195 ? -12.125 5.022 28.521 1.00 89.81 195 GLU A O 1
ATOM 1616 N N . LYS A 1 196 ? -11.325 3.290 29.700 1.00 87.94 196 LYS A N 1
ATOM 1617 C CA . LYS A 1 196 ? -10.835 2.560 28.519 1.00 87.94 196 LYS A CA 1
ATOM 1618 C C . LYS A 1 196 ? -11.957 2.129 27.575 1.00 87.94 196 LYS A C 1
ATOM 1620 O O . LYS A 1 196 ? -11.794 2.215 26.365 1.00 87.94 196 LYS A O 1
ATOM 1625 N N . VAL A 1 197 ? -13.098 1.665 28.092 1.00 87.50 197 VAL A N 1
ATOM 1626 C CA . VAL A 1 197 ? -14.258 1.330 27.244 1.00 87.50 197 VAL A CA 1
ATOM 1627 C C . VAL A 1 197 ? -14.765 2.575 26.510 1.00 87.50 197 VAL A C 1
ATOM 1629 O O . VAL A 1 197 ? -15.079 2.481 25.329 1.00 87.50 197 VAL A O 1
ATOM 1632 N N . GLU A 1 198 ? -14.823 3.734 27.170 1.00 89.69 198 GLU A N 1
ATOM 1633 C CA . GLU A 1 198 ? -15.241 5.002 26.552 1.00 89.69 198 GLU A CA 1
ATOM 1634 C C . GLU A 1 198 ? -14.276 5.460 25.450 1.00 89.69 198 GLU A C 1
ATOM 1636 O O . GLU A 1 198 ? -14.716 5.884 24.382 1.00 89.69 198 GLU A O 1
ATOM 1641 N N . GLU A 1 199 ? -12.969 5.314 25.670 1.00 91.12 199 GLU A N 1
ATOM 1642 C CA . GLU A 1 199 ? -11.949 5.563 24.649 1.00 91.12 199 GLU A CA 1
ATOM 1643 C C . GLU A 1 199 ? -12.164 4.667 23.420 1.00 91.12 199 GLU A C 1
ATOM 1645 O O . GLU A 1 199 ? -12.241 5.161 22.295 1.00 91.12 199 GLU A O 1
ATOM 1650 N N . GLN A 1 200 ? -12.357 3.361 23.627 1.00 89.19 200 GLN A N 1
ATOM 1651 C CA . GLN A 1 200 ? -12.617 2.419 22.535 1.00 89.19 200 GLN A CA 1
ATOM 1652 C C . GLN A 1 200 ? -13.942 2.710 21.811 1.00 89.19 200 GLN A C 1
ATOM 1654 O O . GLN A 1 200 ? -14.020 2.571 20.592 1.00 89.19 200 GLN A O 1
ATOM 1659 N N . GLN A 1 201 ? -14.977 3.173 22.521 1.00 89.00 201 GLN A N 1
ATOM 1660 C CA . GLN A 1 201 ? -16.224 3.633 21.896 1.00 89.00 201 GLN A CA 1
ATOM 1661 C C . GLN A 1 201 ? -15.984 4.829 20.970 1.00 89.00 201 GLN A C 1
ATOM 1663 O O . GLN A 1 201 ? -16.559 4.887 19.883 1.00 89.00 201 GLN A O 1
ATOM 1668 N N . TRP A 1 202 ? -15.128 5.765 21.379 1.00 88.62 202 TRP A N 1
ATOM 1669 C CA . TRP A 1 202 ? -14.776 6.917 20.556 1.00 88.62 202 TRP A CA 1
ATOM 1670 C C . TRP A 1 202 ? -13.986 6.511 19.307 1.00 88.62 202 TRP A C 1
ATOM 1672 O O . TRP A 1 202 ? -14.301 6.977 18.211 1.00 88.62 202 TRP A O 1
ATOM 1682 N N . VAL A 1 203 ? -13.029 5.586 19.447 1.00 87.19 203 VAL A N 1
ATOM 1683 C CA . VAL A 1 203 ? -12.287 5.013 18.312 1.00 87.19 203 VAL A CA 1
ATOM 1684 C C . VAL A 1 203 ? -13.250 4.365 17.318 1.00 87.19 203 VAL A C 1
ATOM 1686 O O . VAL A 1 203 ? -13.242 4.728 16.144 1.00 87.19 203 VAL A O 1
ATOM 1689 N N . VAL A 1 204 ? -14.127 3.466 17.778 1.00 87.31 204 VAL A N 1
ATOM 1690 C CA . VAL A 1 204 ? -15.088 2.754 16.916 1.00 87.31 204 VAL A CA 1
ATOM 1691 C C . VAL A 1 204 ? -16.042 3.719 16.207 1.00 87.31 204 VAL A C 1
ATOM 1693 O O . VAL A 1 204 ? -16.273 3.564 15.007 1.00 87.31 204 VAL A O 1
ATOM 1696 N N . ALA A 1 205 ? -16.531 4.751 16.901 1.00 86.31 205 ALA A N 1
ATOM 1697 C CA . ALA A 1 205 ? -17.360 5.788 16.287 1.00 86.31 205 ALA A CA 1
ATOM 1698 C C . ALA A 1 205 ? -16.607 6.533 15.166 1.00 86.31 205 ALA A C 1
ATOM 1700 O O . ALA A 1 205 ? -17.180 6.824 14.113 1.00 86.31 205 ALA A O 1
ATOM 1701 N N . GLY A 1 206 ? -15.307 6.789 15.356 1.00 85.50 206 GLY A N 1
ATOM 1702 C CA . GLY A 1 206 ? -14.426 7.386 14.349 1.00 85.50 206 GLY A CA 1
ATOM 1703 C C . GLY A 1 206 ? -14.184 6.508 13.113 1.00 85.50 206 GLY A C 1
ATOM 1704 O O . GLY A 1 206 ? -13.978 7.045 12.026 1.00 85.50 206 GLY A O 1
ATOM 1705 N N . LEU A 1 207 ? -14.271 5.176 13.236 1.00 82.19 207 LEU A N 1
ATOM 1706 C CA . LEU A 1 207 ? -14.147 4.234 12.109 1.00 82.19 207 LEU A CA 1
ATOM 1707 C C . LEU A 1 207 ? -15.398 4.190 11.212 1.00 82.19 207 LEU A C 1
ATOM 1709 O O . LEU A 1 207 ? -15.380 3.564 10.152 1.00 82.19 207 LEU A O 1
ATOM 1713 N N . GLY A 1 208 ? -16.477 4.875 11.605 1.00 68.81 208 GLY A N 1
ATOM 1714 C CA . GLY A 1 208 ? -17.627 5.124 10.745 1.00 68.81 208 GLY A CA 1
ATOM 1715 C C . GLY A 1 208 ? -18.587 3.944 10.623 1.00 68.81 208 GLY A C 1
ATOM 1716 O O . GLY A 1 208 ? -18.852 3.511 9.505 1.00 68.81 208 GLY A O 1
ATOM 1717 N N . GLY A 1 209 ? -19.127 3.458 11.750 1.00 62.06 209 GLY A N 1
ATOM 1718 C CA . GLY A 1 209 ? -20.447 2.811 11.917 1.00 62.06 209 GLY A CA 1
ATOM 1719 C C . GLY A 1 209 ? -20.909 1.717 10.935 1.00 62.06 209 GLY A C 1
ATOM 1720 O O . GLY A 1 209 ? -22.087 1.364 10.926 1.00 62.06 209 GLY A O 1
ATOM 1721 N N . ARG A 1 210 ? -20.051 1.190 10.058 1.00 60.28 210 ARG A N 1
ATOM 1722 C CA . ARG A 1 210 ? -20.422 0.257 8.985 1.00 60.28 210 ARG A CA 1
ATOM 1723 C C . ARG A 1 210 ? -19.691 -1.068 9.155 1.00 60.28 210 ARG A C 1
ATOM 1725 O O . ARG A 1 210 ? -18.514 -1.117 9.501 1.00 60.28 210 ARG A O 1
ATOM 1732 N N . GLY A 1 211 ? -20.397 -2.162 8.876 1.00 70.06 211 GLY A N 1
ATOM 1733 C CA . GLY A 1 211 ? -19.830 -3.509 8.936 1.00 70.06 211 GLY A CA 1
ATOM 1734 C C . GLY A 1 211 ? -19.489 -3.945 10.362 1.00 70.06 211 GLY A C 1
ATOM 1735 O O . GLY A 1 211 ? -20.302 -3.796 11.273 1.00 70.06 211 GLY A O 1
ATOM 1736 N N . GLN A 1 212 ? -18.293 -4.507 10.549 1.00 68.50 212 GLN A N 1
ATOM 1737 C CA . GLN A 1 212 ? -17.846 -5.083 11.824 1.00 68.50 212 GLN A CA 1
ATOM 1738 C C . GLN A 1 212 ? -17.820 -4.060 12.975 1.00 68.50 212 GLN A C 1
ATOM 1740 O O . GLN A 1 212 ? -18.134 -4.426 14.106 1.00 68.50 212 GLN A O 1
ATOM 1745 N N . ALA A 1 213 ? -17.548 -2.779 12.695 1.00 77.12 213 ALA A N 1
ATOM 1746 C CA . ALA A 1 213 ? -17.517 -1.713 13.702 1.00 77.12 213 ALA A CA 1
ATOM 1747 C C . ALA A 1 213 ? -18.873 -1.506 14.412 1.00 77.12 213 ALA A C 1
ATOM 1749 O O . ALA A 1 213 ? -18.910 -1.310 15.623 1.00 77.12 213 ALA A O 1
ATOM 1750 N N . ALA A 1 214 ? -19.999 -1.649 13.702 1.00 76.88 214 ALA A N 1
ATOM 1751 C CA . ALA A 1 214 ? -21.334 -1.491 14.294 1.00 76.88 214 ALA A CA 1
ATOM 1752 C C . ALA A 1 214 ? -21.646 -2.567 15.352 1.00 76.88 214 ALA A C 1
ATOM 1754 O O . ALA A 1 214 ? -22.315 -2.304 16.350 1.00 76.88 214 ALA A O 1
ATOM 1755 N N . GLY A 1 215 ? -21.130 -3.789 15.165 1.00 81.06 215 GLY A N 1
ATOM 1756 C CA . GLY A 1 215 ? -21.246 -4.850 16.171 1.00 81.06 215 GLY A CA 1
ATOM 1757 C C . GLY A 1 215 ? -20.474 -4.524 17.455 1.00 81.06 215 GLY A C 1
ATOM 1758 O O . GLY A 1 215 ? -20.920 -4.859 18.558 1.00 81.06 215 GLY A O 1
ATOM 1759 N N . TRP A 1 216 ? -19.346 -3.824 17.319 1.00 84.56 216 TRP A N 1
ATOM 1760 C CA . TRP A 1 216 ? -18.520 -3.382 18.438 1.00 84.56 216 TRP A CA 1
ATOM 1761 C C . TRP A 1 216 ? -19.147 -2.234 19.226 1.00 84.56 216 TRP A C 1
ATOM 1763 O O . TRP A 1 216 ? -19.068 -2.260 20.451 1.00 84.56 216 TRP A O 1
ATOM 1773 N N . GLU A 1 217 ? -19.845 -1.294 18.580 1.00 84.94 217 GLU A N 1
ATOM 1774 C CA . GLU A 1 217 ? -20.567 -0.218 19.283 1.00 84.94 217 GLU A CA 1
ATOM 1775 C C . GLU A 1 217 ? -21.562 -0.780 20.309 1.00 84.94 217 GLU A C 1
ATOM 1777 O O . GLU A 1 217 ? -21.526 -0.406 21.485 1.00 84.94 217 GLU A O 1
ATOM 1782 N N . GLY A 1 218 ? -22.394 -1.743 19.892 1.00 81.38 218 GLY A N 1
ATOM 1783 C CA . GLY A 1 218 ? -23.342 -2.414 20.787 1.00 81.38 218 GLY A CA 1
ATOM 1784 C C . GLY A 1 218 ? -22.642 -3.215 21.887 1.00 81.38 218 GLY A C 1
ATOM 1785 O O . GLY A 1 218 ? -22.993 -3.112 23.060 1.00 81.38 218 GLY A O 1
ATOM 1786 N N . THR A 1 219 ? -21.591 -3.956 21.528 1.00 81.94 219 THR A N 1
ATOM 1787 C CA . THR A 1 219 ? -20.832 -4.779 22.484 1.00 81.94 219 THR A CA 1
ATOM 1788 C C . THR A 1 219 ? -20.154 -3.932 23.568 1.00 81.94 219 THR A C 1
ATOM 1790 O O . THR A 1 219 ? -20.174 -4.298 24.746 1.00 81.94 219 THR A O 1
ATOM 1793 N N . LEU A 1 220 ? -19.573 -2.788 23.197 1.00 83.69 220 LEU A N 1
ATOM 1794 C CA . LEU A 1 220 ? -18.936 -1.856 24.129 1.00 83.69 220 LEU A CA 1
ATOM 1795 C C . LEU A 1 220 ? -19.968 -1.108 24.983 1.00 83.69 220 LEU A C 1
ATOM 1797 O O . LEU A 1 220 ? -19.741 -0.912 26.178 1.00 83.69 220 LEU A O 1
ATOM 1801 N N . ALA A 1 221 ? -21.120 -0.740 24.410 1.00 82.44 221 ALA A N 1
ATOM 1802 C CA . ALA A 1 221 ? -22.223 -0.138 25.159 1.00 82.44 221 ALA A CA 1
ATOM 1803 C C . ALA A 1 221 ? -22.768 -1.085 26.243 1.00 82.44 221 ALA A C 1
ATOM 1805 O O . ALA A 1 221 ? -22.919 -0.680 27.400 1.00 82.44 221 ALA A O 1
ATOM 1806 N N . ASP A 1 222 ? -22.970 -2.360 25.904 1.00 75.19 222 ASP A N 1
ATOM 1807 C CA . ASP A 1 222 ? -23.388 -3.397 26.851 1.00 75.19 222 ASP A CA 1
ATOM 1808 C C . ASP A 1 222 ? -22.341 -3.608 27.956 1.00 75.19 222 ASP A C 1
ATOM 1810 O O . ASP A 1 222 ? -22.670 -3.637 29.148 1.00 75.19 222 ASP A O 1
ATOM 1814 N N . ALA A 1 223 ? -21.062 -3.711 27.577 1.00 75.31 223 ALA A N 1
ATOM 1815 C CA . ALA A 1 223 ? -19.949 -3.854 28.513 1.00 75.31 223 ALA A CA 1
ATOM 1816 C C . ALA A 1 223 ? -19.891 -2.693 29.517 1.00 75.31 223 ALA A C 1
ATOM 1818 O O . ALA A 1 223 ? -19.802 -2.919 30.728 1.00 75.31 223 ALA A O 1
ATOM 1819 N N . ARG A 1 224 ? -20.010 -1.452 29.034 1.00 80.31 224 ARG A N 1
ATOM 1820 C CA . ARG A 1 224 ? -20.073 -0.259 29.883 1.00 80.31 224 ARG A CA 1
ATOM 1821 C C . ARG A 1 224 ? -21.261 -0.318 30.840 1.00 80.31 224 ARG A C 1
ATOM 1823 O O . ARG A 1 224 ? -21.088 -0.121 32.044 1.00 80.31 224 ARG A O 1
ATOM 1830 N N . GLY A 1 225 ? -22.456 -0.621 30.328 1.00 72.00 225 GLY A N 1
ATOM 1831 C CA . GLY A 1 225 ? -23.672 -0.723 31.135 1.00 72.00 225 GLY A CA 1
ATOM 1832 C C . GLY A 1 225 ? -23.518 -1.710 32.295 1.00 72.00 225 GLY A C 1
ATOM 1833 O O . GLY A 1 225 ? -23.898 -1.405 33.431 1.00 72.00 225 GLY A O 1
ATOM 1834 N N . LEU A 1 226 ? -22.885 -2.856 32.036 1.00 69.62 226 LEU A N 1
ATOM 1835 C CA . LEU A 1 226 ? -22.587 -3.862 33.053 1.00 69.62 226 LEU A CA 1
ATOM 1836 C C . LEU A 1 226 ? -21.547 -3.399 34.074 1.00 69.62 226 LEU A C 1
ATOM 1838 O O . LEU A 1 226 ? -21.766 -3.574 35.274 1.00 69.62 226 LEU A O 1
ATOM 1842 N N . LEU A 1 227 ? -20.442 -2.793 33.634 1.00 72.50 227 LEU A N 1
ATOM 1843 C CA . LEU A 1 227 ? -19.408 -2.287 34.540 1.00 72.50 227 LEU A CA 1
ATOM 1844 C C . LEU A 1 227 ? -19.963 -1.213 35.472 1.00 72.50 227 LEU A C 1
ATOM 1846 O O . LEU A 1 227 ? -19.713 -1.238 36.679 1.00 72.50 227 LEU A O 1
ATOM 1850 N N . GLU A 1 228 ? -20.783 -0.302 34.954 1.00 77.00 228 GLU A N 1
ATOM 1851 C CA . GLU A 1 228 ? -21.414 0.698 35.800 1.00 77.00 228 GLU A CA 1
ATOM 1852 C C . GLU A 1 228 ? -22.478 0.100 36.736 1.00 77.00 228 GLU A C 1
ATOM 1854 O O . GLU A 1 228 ? -22.660 0.595 37.852 1.00 77.00 228 GLU A O 1
ATOM 1859 N N . ALA A 1 229 ? -23.212 -0.933 36.311 1.00 68.44 229 ALA A N 1
ATOM 1860 C CA . ALA A 1 229 ? -24.165 -1.636 37.170 1.00 68.44 229 ALA A CA 1
ATOM 1861 C C . ALA A 1 229 ? -23.447 -2.368 38.316 1.00 68.44 229 ALA A C 1
ATOM 1863 O O . ALA A 1 229 ? -23.847 -2.228 39.474 1.00 68.44 229 ALA A O 1
ATOM 1864 N N . ALA A 1 230 ? -22.347 -3.063 38.018 1.00 69.19 230 ALA A N 1
ATOM 1865 C CA . ALA A 1 230 ? -21.501 -3.735 39.002 1.00 69.19 230 ALA A CA 1
ATOM 1866 C C . ALA A 1 230 ? -20.868 -2.737 39.985 1.00 69.19 230 ALA A C 1
ATOM 1868 O O . ALA A 1 230 ? -20.961 -2.914 41.201 1.00 69.19 230 ALA A O 1
ATOM 1869 N N . ARG A 1 231 ? -20.330 -1.616 39.482 1.00 76.25 231 ARG A N 1
ATOM 1870 C CA . ARG A 1 231 ? -19.784 -0.530 40.311 1.00 76.25 231 ARG A CA 1
ATOM 1871 C C . ARG A 1 231 ? -20.832 0.055 41.262 1.00 76.25 231 ARG A C 1
ATOM 1873 O O . ARG A 1 231 ? -20.529 0.292 42.431 1.00 76.25 231 ARG A O 1
ATOM 1880 N N . ARG A 1 232 ? -22.063 0.291 40.786 1.00 70.56 232 ARG A N 1
ATOM 1881 C CA . ARG A 1 232 ? -23.181 0.769 41.625 1.00 70.56 232 ARG A CA 1
ATOM 1882 C C . ARG A 1 232 ? -23.597 -0.279 42.658 1.00 70.56 232 ARG A C 1
ATOM 1884 O O . ARG A 1 232 ? -23.835 0.082 43.806 1.00 70.56 232 ARG A O 1
ATOM 1891 N N . ALA A 1 233 ? -23.646 -1.556 42.280 1.00 67.56 233 ALA A N 1
ATOM 1892 C CA . ALA A 1 233 ? -23.975 -2.649 43.193 1.00 67.56 233 ALA A CA 1
ATOM 1893 C C . ALA A 1 233 ? -22.940 -2.797 44.322 1.00 67.56 233 ALA A C 1
ATOM 1895 O O . ALA A 1 233 ? -23.327 -3.018 45.466 1.00 67.56 233 ALA A O 1
ATOM 1896 N N . GLN A 1 234 ? -21.651 -2.611 44.021 1.00 69.31 234 GLN A N 1
ATOM 1897 C CA . GLN A 1 234 ? -20.569 -2.682 45.007 1.00 69.31 234 GLN A CA 1
ATOM 1898 C C . GLN A 1 234 ? -20.525 -1.464 45.947 1.00 69.31 234 GLN A C 1
ATOM 1900 O O . GLN A 1 234 ? -20.149 -1.605 47.104 1.00 69.31 234 GLN A O 1
ATOM 1905 N N . ARG A 1 235 ? -20.910 -0.269 45.472 1.00 70.19 235 ARG A N 1
ATOM 1906 C CA . ARG A 1 235 ? -20.937 0.971 46.277 1.00 70.19 235 ARG A CA 1
ATOM 1907 C C . ARG A 1 235 ? -22.220 1.170 47.087 1.00 70.19 235 ARG A C 1
ATOM 1909 O O . ARG A 1 235 ? -22.288 2.129 47.851 1.00 70.19 235 ARG A O 1
ATOM 1916 N N . ARG A 1 236 ? -23.243 0.326 46.908 1.00 64.38 236 ARG A N 1
ATOM 1917 C CA . ARG A 1 236 ? -24.493 0.446 47.670 1.00 64.38 236 ARG A CA 1
ATOM 1918 C C . ARG A 1 236 ? -24.225 0.198 49.163 1.00 64.38 236 ARG A C 1
ATOM 1920 O O . ARG A 1 236 ? -23.740 -0.888 49.484 1.00 64.38 236 ARG A O 1
ATOM 1927 N N . PRO A 1 237 ? -24.546 1.159 50.052 1.00 47.75 237 PRO A N 1
ATOM 1928 C CA . PRO A 1 237 ? -24.296 1.033 51.481 1.00 47.75 237 PRO A CA 1
ATOM 1929 C C . PRO A 1 237 ? -25.025 -0.153 52.105 1.00 47.75 237 PRO A C 1
ATOM 1931 O O . PRO A 1 237 ? -26.139 -0.511 51.714 1.00 47.75 237 PRO A O 1
ATOM 1934 N N . ASP A 1 238 ? -24.418 -0.706 53.147 1.00 46.25 238 ASP A N 1
ATOM 1935 C CA . ASP A 1 238 ? -25.007 -1.766 53.957 1.00 46.25 238 ASP A CA 1
ATOM 1936 C C . ASP A 1 238 ? -26.259 -1.317 54.722 1.00 46.25 238 ASP A C 1
ATOM 1938 O O . ASP A 1 238 ? -27.101 -2.143 55.043 1.00 46.25 238 ASP A O 1
ATOM 1942 N N . SER A 1 239 ? -26.440 -0.013 54.927 1.00 37.91 239 SER A N 1
ATOM 1943 C CA . SER A 1 239 ? -27.571 0.573 55.655 1.00 37.91 239 SER A CA 1
ATOM 1944 C C . SER A 1 239 ? -28.876 0.665 54.854 1.00 37.91 239 SER A C 1
ATOM 1946 O O . SER A 1 239 ? -29.948 0.732 55.445 1.00 37.91 239 SER A O 1
ATOM 1948 N N . GLU A 1 240 ? -28.827 0.613 53.520 1.00 39.81 240 GLU A N 1
ATOM 1949 C CA . GLU A 1 240 ? -30.023 0.564 52.657 1.00 39.81 240 GLU A CA 1
ATOM 1950 C C . GLU A 1 240 ? -30.479 -0.889 52.398 1.00 39.81 240 GLU A C 1
ATOM 1952 O O . GLU A 1 240 ? -31.328 -1.165 51.549 1.00 39.81 240 GLU A O 1
ATOM 1957 N N . LYS A 1 241 ? -29.882 -1.850 53.122 1.00 43.19 241 LYS A N 1
ATOM 1958 C CA . LYS A 1 241 ? -30.196 -3.284 53.051 1.00 43.19 241 LYS A CA 1
ATOM 1959 C C . LYS A 1 241 ? -31.418 -3.679 53.883 1.00 43.19 241 LYS A C 1
ATOM 1961 O O . LYS A 1 241 ? -32.023 -4.692 53.546 1.00 43.19 241 LYS A O 1
ATOM 1966 N N . ASP A 1 242 ? -31.815 -2.852 54.853 1.00 38.53 242 ASP A N 1
ATOM 1967 C CA . ASP A 1 242 ? -32.849 -3.201 55.840 1.00 38.53 242 ASP A CA 1
ATOM 1968 C C . ASP A 1 242 ? -34.108 -2.304 55.793 1.00 38.53 242 ASP A C 1
ATOM 1970 O O . ASP A 1 242 ? -35.066 -2.557 56.518 1.00 38.53 242 ASP A O 1
ATOM 1974 N N . GLY A 1 243 ? -34.147 -1.268 54.938 1.00 35.22 243 GLY A N 1
ATOM 1975 C CA . GLY A 1 243 ? -35.121 -0.167 55.074 1.00 35.22 243 GLY A CA 1
ATOM 1976 C C . GLY A 1 243 ? -36.092 0.129 53.920 1.00 35.22 243 GLY A C 1
ATOM 1977 O O . GLY A 1 243 ? -36.911 1.029 54.074 1.00 35.22 243 GLY A O 1
ATOM 1978 N N . SER A 1 244 ? -36.053 -0.558 52.771 1.00 35.38 244 SER A N 1
ATOM 1979 C CA . SER A 1 244 ? -36.911 -0.198 51.622 1.00 35.38 244 SER A CA 1
ATOM 1980 C C . SER A 1 244 ? -37.857 -1.326 51.219 1.00 35.38 244 SER A C 1
ATOM 1982 O O . SER A 1 244 ? -37.437 -2.453 50.959 1.00 35.38 244 SER A O 1
ATOM 1984 N N . GLY A 1 245 ? -39.151 -0.997 51.201 1.00 37.41 245 GLY A N 1
ATOM 1985 C CA . GLY A 1 245 ? -40.278 -1.901 51.006 1.00 37.41 245 GLY A CA 1
ATOM 1986 C C . GLY A 1 245 ? -40.180 -2.840 49.798 1.00 37.41 245 GLY A C 1
ATOM 1987 O O . GLY A 1 245 ? -39.464 -2.597 48.825 1.00 37.41 245 GLY A O 1
ATOM 1988 N N . ARG A 1 246 ? -40.968 -3.919 49.900 1.00 40.19 246 ARG A N 1
ATOM 1989 C CA . ARG A 1 246 ? -41.051 -5.153 49.087 1.00 40.19 246 ARG A CA 1
ATOM 1990 C C . ARG A 1 246 ? -40.703 -5.098 47.587 1.00 40.19 246 ARG A C 1
ATOM 1992 O O . ARG A 1 246 ? -40.311 -6.130 47.067 1.00 40.19 246 ARG A O 1
ATOM 1999 N N . ALA A 1 247 ? -40.789 -3.963 46.895 1.00 35.66 247 ALA A N 1
ATOM 2000 C CA . ALA A 1 247 ? -40.484 -3.857 45.461 1.00 35.66 247 ALA A CA 1
ATOM 2001 C C . ALA A 1 247 ? -39.025 -3.445 45.138 1.00 35.66 247 ALA A C 1
ATOM 2003 O O . ALA A 1 247 ? -38.510 -3.789 44.077 1.00 35.66 247 ALA A O 1
ATOM 2004 N N . GLY A 1 248 ? -38.327 -2.732 46.035 1.00 31.08 248 GLY A N 1
ATOM 2005 C CA . GLY A 1 248 ? -36.930 -2.297 45.829 1.00 31.08 248 GLY A CA 1
ATOM 2006 C C . GLY A 1 248 ? -35.879 -3.314 46.300 1.00 31.08 248 GLY A C 1
ATOM 2007 O O . GLY A 1 248 ? -34.757 -3.355 45.781 1.00 31.08 248 GLY A O 1
ATOM 2008 N N . GLY A 1 249 ? -36.255 -4.164 47.260 1.00 35.03 249 GLY A N 1
ATOM 2009 C CA . GLY A 1 249 ? -35.397 -5.191 47.857 1.00 35.03 249 GLY A CA 1
ATOM 2010 C C . GLY A 1 249 ? -35.118 -6.391 46.947 1.00 35.03 249 GLY A C 1
ATOM 2011 O O . GLY A 1 249 ? -34.021 -6.951 46.997 1.00 35.03 249 GLY A O 1
ATOM 2012 N N . GLU A 1 250 ? -36.049 -6.757 46.062 1.00 35.06 250 GLU A N 1
ATOM 2013 C CA . GLU A 1 250 ? -35.872 -7.882 45.131 1.00 35.06 250 GLU A CA 1
ATOM 2014 C C . GLU A 1 250 ? -34.818 -7.583 44.065 1.00 35.06 250 GLU A C 1
ATOM 2016 O O . GLU A 1 250 ? -33.937 -8.398 43.832 1.00 35.06 250 GLU A O 1
ATOM 2021 N N . VAL A 1 251 ? -34.814 -6.380 43.484 1.00 34.47 251 VAL A N 1
ATOM 2022 C CA . VAL A 1 251 ? -33.811 -5.998 42.472 1.00 34.47 251 VAL A CA 1
ATOM 2023 C C . VAL A 1 251 ? -32.418 -5.860 43.099 1.00 34.47 251 VAL A C 1
ATOM 2025 O O . VAL A 1 251 ? -31.416 -6.244 42.501 1.00 34.47 251 VAL A O 1
ATOM 2028 N N . GLY A 1 252 ? -32.332 -5.343 44.331 1.00 33.75 252 GLY A N 1
ATOM 2029 C CA . GLY A 1 252 ? -31.072 -5.224 45.071 1.00 33.75 252 GLY A CA 1
ATOM 2030 C C . GLY A 1 252 ? -30.511 -6.560 45.572 1.00 33.75 252 GLY A C 1
ATOM 2031 O O . GLY A 1 252 ? -29.292 -6.734 45.589 1.00 33.75 252 GLY A O 1
ATOM 2032 N N . SER A 1 253 ? -31.374 -7.501 45.965 1.00 39.47 253 SER A N 1
ATOM 2033 C CA . SER A 1 253 ? -30.980 -8.877 46.301 1.00 39.47 253 SER A CA 1
ATOM 2034 C C . SER A 1 253 ? -30.609 -9.663 45.052 1.00 39.47 253 SER A C 1
ATOM 2036 O O . SER A 1 253 ? -29.533 -10.241 45.045 1.00 39.47 253 SER A O 1
ATOM 2038 N N . LEU A 1 254 ? -31.375 -9.551 43.962 1.00 39.81 254 LEU A N 1
ATOM 2039 C CA . LEU A 1 254 ? -31.026 -10.102 42.652 1.00 39.81 254 LEU A CA 1
ATOM 2040 C C . LEU A 1 254 ? -29.666 -9.609 42.184 1.00 39.81 254 LEU A C 1
ATOM 2042 O O . LEU A 1 254 ? -28.820 -10.430 41.897 1.00 39.81 254 LEU A O 1
ATOM 2046 N N . LEU A 1 255 ? -29.384 -8.305 42.190 1.00 40.56 255 LEU A N 1
ATOM 2047 C CA . LEU A 1 255 ? -28.075 -7.795 41.763 1.00 40.56 255 LEU A CA 1
ATOM 2048 C C . LEU A 1 255 ? -26.925 -8.268 42.666 1.00 40.56 255 LEU A C 1
ATOM 2050 O O . LEU A 1 255 ? -25.829 -8.520 42.169 1.00 40.56 255 LEU A O 1
ATOM 2054 N N . ARG A 1 256 ? -27.156 -8.427 43.977 1.00 46.09 256 ARG A N 1
ATOM 2055 C CA . ARG A 1 256 ? -26.163 -8.988 44.910 1.00 46.09 256 ARG A CA 1
ATOM 2056 C C . ARG A 1 256 ? -25.980 -10.486 44.746 1.00 46.09 256 ARG A C 1
ATOM 2058 O O . ARG A 1 256 ? -24.856 -10.954 44.876 1.00 46.09 256 ARG A O 1
ATOM 2065 N N . ASP A 1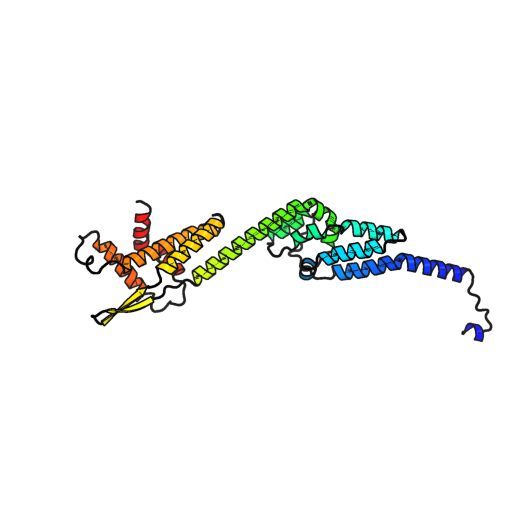 257 ? -27.046 -11.222 44.484 1.00 44.72 257 ASP A N 1
ATOM 2066 C CA . ASP A 1 257 ? -27.015 -12.662 44.288 1.00 44.72 257 ASP A CA 1
ATOM 2067 C C . ASP A 1 257 ? -26.479 -12.989 42.906 1.00 44.72 257 ASP A C 1
ATOM 2069 O O . ASP A 1 257 ? -25.691 -13.910 42.802 1.00 44.72 257 ASP A O 1
ATOM 2073 N N . THR A 1 258 ? -26.747 -12.174 41.887 1.00 44.25 258 THR A N 1
ATOM 2074 C CA . THR A 1 258 ? -26.073 -12.211 40.590 1.00 44.25 258 THR A CA 1
ATOM 2075 C C . THR A 1 258 ? -24.601 -11.849 40.759 1.00 44.25 258 THR A C 1
ATOM 2077 O O . THR A 1 258 ? -23.759 -12.603 40.299 1.00 44.25 258 THR A O 1
ATOM 2080 N N . PHE A 1 259 ? -24.238 -10.792 41.497 1.00 50.81 259 PHE A N 1
ATOM 2081 C CA . PHE A 1 259 ? -22.828 -10.468 41.759 1.00 50.81 259 PHE A CA 1
ATOM 2082 C C . PHE A 1 259 ? -22.114 -11.579 42.539 1.00 50.81 259 PHE A C 1
ATOM 2084 O O . PHE A 1 259 ? -21.027 -11.978 42.136 1.00 50.81 259 PHE A O 1
ATOM 2091 N N . ARG A 1 260 ? -22.725 -12.137 43.598 1.00 51.84 260 ARG A N 1
ATOM 2092 C CA . ARG A 1 260 ? -22.204 -13.269 44.392 1.00 51.84 260 ARG A CA 1
ATOM 2093 C C . ARG A 1 260 ? -22.186 -14.578 43.624 1.00 51.84 260 ARG A C 1
ATOM 2095 O O . ARG A 1 260 ? -21.276 -15.365 43.828 1.00 51.84 260 ARG A O 1
ATOM 2102 N N . TYR A 1 261 ? -23.166 -14.835 42.771 1.00 45.91 261 TYR A N 1
ATOM 2103 C CA . TYR A 1 261 ? -23.226 -16.002 41.896 1.00 45.91 261 TYR A CA 1
ATOM 2104 C C . TYR A 1 261 ? -22.147 -15.903 40.821 1.00 45.91 261 TYR A C 1
ATOM 2106 O O . TYR A 1 261 ? -21.431 -16.875 40.595 1.00 45.91 261 TYR A O 1
ATOM 2114 N N . LEU A 1 262 ? -21.943 -14.717 40.246 1.00 46.53 262 LEU A N 1
ATOM 2115 C CA . LEU A 1 262 ? -20.834 -14.430 39.343 1.00 46.53 262 LEU A CA 1
ATOM 2116 C C . LEU A 1 262 ? -19.485 -14.588 40.064 1.00 46.53 262 LEU A C 1
ATOM 2118 O O . LEU A 1 262 ? -18.616 -15.272 39.531 1.00 46.53 262 LEU A O 1
ATOM 2122 N N . THR A 1 263 ? -19.340 -14.076 41.298 1.00 47.25 263 THR A N 1
ATOM 2123 C CA . THR A 1 263 ? -18.119 -14.206 42.135 1.00 47.25 263 THR A CA 1
ATOM 2124 C C . THR A 1 263 ? -17.877 -15.574 42.762 1.00 47.25 263 THR A C 1
ATOM 2126 O O . THR A 1 263 ? -16.724 -15.910 43.013 1.00 47.25 263 THR A O 1
ATOM 2129 N N . ARG A 1 264 ? -18.900 -16.403 42.991 1.00 42.19 264 ARG A N 1
ATOM 2130 C CA . ARG A 1 264 ? -18.745 -17.722 43.635 1.00 42.19 264 ARG A CA 1
ATOM 2131 C C . ARG A 1 264 ? -18.854 -18.908 42.687 1.00 42.19 264 ARG A C 1
ATOM 2133 O O . ARG A 1 264 ? -18.113 -19.860 42.890 1.00 42.19 264 ARG A O 1
ATOM 2140 N N . SER A 1 265 ? -19.753 -18.885 41.701 1.00 38.78 265 SER A N 1
ATOM 2141 C CA . SER A 1 265 ? -20.012 -20.057 40.842 1.00 38.78 265 SER A CA 1
ATOM 2142 C C . SER A 1 265 ? -19.125 -20.123 39.597 1.00 38.78 265 SER A C 1
ATOM 2144 O O . SER A 1 265 ? -18.926 -21.207 39.066 1.00 38.78 265 SER A O 1
ATOM 2146 N N . LYS A 1 266 ? -18.588 -18.987 39.123 1.00 41.62 266 LYS A N 1
ATOM 2147 C CA . LYS A 1 266 ? -17.839 -18.915 37.850 1.00 41.62 266 LYS A CA 1
ATOM 2148 C C . LYS A 1 266 ? -16.544 -18.094 37.897 1.00 41.62 266 LYS A C 1
ATOM 2150 O O . LYS A 1 266 ? -15.923 -17.883 36.857 1.00 41.62 266 LYS A O 1
ATOM 2155 N N . LEU A 1 267 ? -16.141 -17.643 39.086 1.00 43.81 267 LEU A N 1
ATOM 2156 C CA . LEU A 1 267 ? -14.931 -16.840 39.327 1.00 43.81 267 LEU A CA 1
ATOM 2157 C C . LEU A 1 267 ? -13.804 -17.624 40.027 1.00 43.81 267 LEU A C 1
ATOM 2159 O O . LEU A 1 267 ? -12.734 -17.066 40.239 1.00 43.81 267 LEU A O 1
ATOM 2163 N N . ARG A 1 268 ? -14.011 -18.910 40.356 1.00 37.84 268 ARG A N 1
ATOM 2164 C CA . ARG A 1 268 ? -12.989 -19.764 40.990 1.00 37.84 268 ARG A CA 1
ATOM 2165 C C . ARG A 1 268 ? -12.178 -20.612 39.989 1.00 37.84 268 ARG A C 1
ATOM 2167 O O . ARG A 1 268 ? -11.007 -20.835 40.258 1.00 37.84 268 ARG A O 1
ATOM 2174 N N . ASP A 1 269 ? -12.745 -20.959 38.826 1.00 37.06 269 ASP A N 1
ATOM 2175 C CA . ASP A 1 269 ? -12.090 -21.839 37.830 1.00 37.06 269 ASP A CA 1
ATOM 2176 C C . ASP A 1 269 ? -11.631 -21.149 36.521 1.00 37.06 269 ASP A C 1
ATOM 2178 O O . ASP A 1 269 ? -10.804 -21.694 35.801 1.00 37.06 269 ASP A O 1
ATOM 2182 N N . ASP A 1 270 ? -12.090 -19.931 36.197 1.00 39.91 270 ASP A N 1
ATOM 2183 C CA . ASP A 1 270 ? -12.031 -19.417 34.811 1.00 39.91 270 ASP A CA 1
ATOM 2184 C C . ASP A 1 270 ? -11.339 -18.042 34.635 1.00 39.91 270 ASP A C 1
ATOM 2186 O O . ASP A 1 270 ? -11.709 -17.247 33.763 1.00 39.91 270 ASP A O 1
ATOM 2190 N N . PHE A 1 271 ? -10.329 -17.718 35.445 1.00 44.09 271 PHE A N 1
ATOM 2191 C CA . PHE A 1 271 ? -9.603 -16.435 35.350 1.00 44.09 271 PHE A CA 1
ATOM 2192 C C . PHE A 1 271 ? -8.726 -16.276 34.089 1.00 44.09 271 PHE A C 1
ATOM 2194 O O . PHE A 1 271 ? -8.098 -15.236 33.894 1.00 44.09 271 PHE A O 1
ATOM 2201 N N . GLN A 1 272 ? -8.693 -17.281 33.208 1.00 39.50 272 GLN A N 1
ATOM 2202 C CA . GLN A 1 272 ? -7.990 -17.198 31.927 1.00 39.50 272 GLN A CA 1
ATOM 2203 C C . GLN A 1 272 ? -8.806 -16.524 30.813 1.00 39.50 272 GLN A C 1
ATOM 2205 O O . GLN A 1 272 ? -8.206 -16.098 29.828 1.00 39.50 272 GLN A O 1
ATOM 2210 N N . ARG A 1 273 ? -10.136 -16.383 30.949 1.00 43.03 273 ARG A N 1
ATOM 2211 C CA . ARG A 1 273 ? -10.989 -15.816 29.886 1.00 43.03 273 ARG A CA 1
ATOM 2212 C C . ARG A 1 273 ? -11.327 -14.327 30.097 1.00 43.03 273 ARG A C 1
ATOM 2214 O O . ARG A 1 273 ? -11.469 -13.904 31.244 1.00 43.03 273 ARG A O 1
ATOM 2221 N N . PRO A 1 274 ? -11.510 -13.548 29.015 1.00 53.09 274 PRO A N 1
ATOM 2222 C CA . PRO A 1 274 ? -11.762 -12.106 29.082 1.00 53.09 274 PRO A CA 1
ATOM 2223 C C . PRO A 1 274 ? -13.083 -11.785 29.793 1.00 53.09 274 PRO A C 1
ATOM 2225 O O . PRO A 1 274 ? -14.129 -12.365 29.479 1.00 53.09 274 PRO A O 1
ATOM 2228 N N . VAL A 1 275 ? -13.065 -10.836 30.736 1.00 53.56 275 VAL A N 1
ATOM 2229 C CA . VAL A 1 275 ? -14.242 -10.467 31.554 1.00 53.56 275 VAL A CA 1
ATOM 2230 C C . VAL A 1 275 ? -15.381 -9.929 30.684 1.00 53.56 275 VAL A C 1
ATOM 2232 O O . VAL A 1 275 ? -16.556 -10.201 30.950 1.00 53.56 275 VAL A O 1
ATOM 2235 N N . LEU A 1 276 ? -15.038 -9.224 29.606 1.00 52.16 276 LEU A N 1
ATOM 2236 C CA . LEU A 1 276 ? -16.001 -8.592 28.711 1.00 52.16 276 LEU A CA 1
ATOM 2237 C C . LEU A 1 276 ? -16.760 -9.618 27.842 1.00 52.16 276 LEU A C 1
ATOM 2239 O O . LEU A 1 276 ? -17.984 -9.528 27.718 1.00 52.16 276 LEU A O 1
ATOM 2243 N N . GLN A 1 277 ? -16.091 -10.678 27.366 1.00 50.22 277 GLN A N 1
ATOM 2244 C CA . GLN A 1 277 ? -16.743 -11.780 26.636 1.00 50.22 277 GLN A CA 1
ATOM 2245 C C . GLN A 1 277 ? -17.782 -12.515 27.496 1.00 50.22 277 GLN A C 1
ATOM 2247 O O . GLN A 1 277 ? -18.848 -12.897 27.010 1.00 50.22 277 GLN A O 1
ATOM 2252 N N . LYS A 1 278 ? -17.511 -12.701 28.794 1.00 49.59 278 LYS A N 1
ATOM 2253 C CA . LYS A 1 278 ? -18.467 -13.346 29.708 1.00 49.59 278 LYS A CA 1
ATOM 2254 C C . LYS A 1 278 ? -19.648 -12.446 30.048 1.00 49.59 278 LYS A C 1
ATOM 2256 O O . LYS A 1 278 ? -20.766 -12.947 30.124 1.00 49.59 278 LYS A O 1
ATOM 2261 N N . ALA A 1 279 ? -19.424 -11.145 30.203 1.00 45.66 279 ALA A N 1
ATOM 2262 C CA . ALA A 1 279 ? -20.474 -10.149 30.402 1.00 45.66 279 ALA A CA 1
ATOM 2263 C C . ALA A 1 279 ? -21.577 -10.250 29.321 1.00 45.66 279 ALA A C 1
ATOM 2265 O O . ALA A 1 279 ? -22.762 -10.328 29.651 1.00 45.66 279 ALA A O 1
ATOM 2266 N N . SER A 1 280 ? -21.192 -10.386 28.046 1.00 39.75 280 SER A N 1
ATOM 2267 C CA . SER A 1 280 ? -22.143 -10.572 26.936 1.00 39.75 280 SER A CA 1
ATOM 2268 C C . SER A 1 280 ? -22.857 -11.938 26.956 1.00 39.75 280 SER A C 1
ATOM 2270 O O . SER A 1 280 ? -24.053 -12.024 26.667 1.00 39.75 280 SER A O 1
ATOM 2272 N N . LEU A 1 281 ? -22.170 -13.017 27.357 1.00 36.97 281 LEU A N 1
ATOM 2273 C CA . LEU A 1 281 ? -22.758 -14.357 27.520 1.00 36.97 281 LEU A CA 1
ATOM 2274 C C . LEU A 1 281 ? -23.770 -14.420 28.672 1.00 36.97 281 LEU A C 1
ATOM 2276 O O . LEU A 1 281 ? -24.805 -15.072 28.544 1.00 36.97 281 LEU A O 1
ATOM 2280 N N . ILE A 1 282 ? -23.506 -13.712 29.772 1.00 40.47 282 ILE A N 1
ATOM 2281 C CA . ILE A 1 282 ? -24.408 -13.606 30.926 1.00 40.47 282 ILE A CA 1
ATOM 2282 C C . ILE A 1 282 ? -25.688 -12.856 30.532 1.00 40.47 282 ILE A C 1
ATOM 2284 O O . ILE A 1 282 ? -26.780 -13.321 30.847 1.00 40.47 282 ILE A O 1
ATOM 2288 N N . ILE A 1 283 ? -25.579 -11.767 29.757 1.00 40.47 283 ILE A N 1
ATOM 2289 C CA . ILE A 1 283 ? -26.746 -11.089 29.165 1.00 40.47 283 ILE A CA 1
ATOM 2290 C C . ILE A 1 283 ? -27.497 -12.027 28.210 1.00 40.47 283 ILE A C 1
ATOM 2292 O O . ILE A 1 283 ? -28.722 -11.988 28.144 1.00 40.47 283 ILE A O 1
ATOM 2296 N N . LYS A 1 284 ? -26.809 -12.879 27.441 1.00 38.59 284 LYS A N 1
ATOM 2297 C CA . LYS A 1 284 ? -27.482 -13.786 26.498 1.00 38.59 284 LYS A CA 1
ATOM 2298 C C . LYS A 1 284 ? -28.220 -14.946 27.170 1.00 38.59 284 LYS A C 1
ATOM 2300 O O . LYS A 1 284 ? -29.238 -15.373 26.630 1.00 38.59 284 LYS A O 1
ATOM 2305 N N . GLN A 1 285 ? -27.735 -15.432 28.311 1.00 36.31 285 GLN A N 1
ATOM 2306 C CA . GLN A 1 285 ? -28.272 -16.619 28.985 1.00 36.31 285 GLN A CA 1
ATOM 2307 C C . GLN A 1 285 ? -29.241 -16.309 30.133 1.00 36.31 285 GLN A C 1
ATOM 2309 O O . GLN A 1 285 ? -30.083 -17.150 30.439 1.00 36.31 285 GLN A O 1
ATOM 2314 N N . ASP A 1 286 ? -29.165 -15.128 30.754 1.00 40.09 286 ASP A N 1
ATOM 2315 C CA . ASP A 1 286 ? -29.969 -14.816 31.937 1.00 40.09 286 ASP A CA 1
ATOM 2316 C C . ASP A 1 286 ? -31.057 -13.768 31.644 1.00 40.09 286 ASP A C 1
ATOM 2318 O O . ASP A 1 286 ? -30.814 -12.558 31.558 1.00 40.09 286 ASP A O 1
ATOM 2322 N N . ASN A 1 287 ? -32.301 -14.243 31.511 1.00 39.00 287 ASN A N 1
ATOM 2323 C CA . ASN A 1 287 ? -33.476 -13.400 31.267 1.00 39.00 287 ASN A CA 1
ATOM 2324 C C . ASN A 1 287 ? -33.678 -12.332 32.357 1.00 39.00 287 ASN A C 1
ATOM 2326 O O . ASN A 1 287 ? -34.232 -11.273 32.062 1.00 39.00 287 ASN A O 1
ATOM 2330 N N . ARG A 1 288 ? -33.201 -12.554 33.593 1.00 38.59 288 ARG A N 1
ATOM 2331 C CA . ARG A 1 288 ? -33.311 -11.563 34.679 1.00 38.59 288 ARG A CA 1
ATOM 2332 C C . ARG A 1 288 ? -32.354 -10.387 34.487 1.00 38.59 288 ARG A C 1
ATOM 2334 O O . ARG A 1 288 ? -32.725 -9.246 34.759 1.00 38.59 288 ARG A O 1
ATOM 2341 N N . VAL A 1 289 ? -31.159 -10.642 33.955 1.00 40.50 289 VAL A N 1
ATOM 2342 C CA . VAL A 1 289 ? -30.184 -9.594 33.611 1.00 40.50 289 VAL A CA 1
ATOM 2343 C C . VAL A 1 289 ? -30.671 -8.796 32.398 1.00 40.50 289 VAL A C 1
ATOM 2345 O O . VAL A 1 289 ? -30.625 -7.566 32.424 1.00 40.50 289 VAL A O 1
ATOM 2348 N N . ARG A 1 290 ? -31.251 -9.464 31.387 1.00 36.41 290 ARG A N 1
ATOM 2349 C CA . ARG A 1 290 ? -31.908 -8.789 30.247 1.00 36.41 290 ARG A CA 1
ATOM 2350 C C . ARG A 1 290 ? -33.048 -7.874 30.676 1.00 36.41 290 ARG A C 1
ATOM 2352 O O . ARG A 1 290 ? -33.132 -6.762 30.171 1.00 36.41 290 ARG A O 1
ATOM 2359 N N . LEU A 1 291 ? -33.905 -8.311 31.600 1.00 34.97 291 LEU A N 1
ATOM 2360 C CA . LEU A 1 291 ? -35.008 -7.498 32.130 1.00 34.97 291 LEU A CA 1
ATOM 2361 C C . LEU A 1 291 ? -34.500 -6.221 32.820 1.00 34.97 291 LEU A C 1
ATOM 2363 O O . LEU A 1 291 ? -35.040 -5.145 32.576 1.00 34.97 291 LEU A O 1
ATOM 2367 N N . CYS A 1 292 ? -33.420 -6.306 33.603 1.00 39.34 292 CYS A N 1
ATOM 2368 C CA . CYS A 1 292 ? -32.807 -5.134 34.239 1.00 39.34 292 CYS A CA 1
ATOM 2369 C C . CYS A 1 292 ? -32.190 -4.140 33.240 1.00 39.34 292 CYS A C 1
ATOM 2371 O O . CYS A 1 292 ? -32.270 -2.934 33.466 1.00 39.34 292 CYS A O 1
ATOM 2373 N N . VAL A 1 293 ? -31.587 -4.619 32.146 1.00 36.75 293 VAL A N 1
ATOM 2374 C CA . VAL A 1 293 ? -31.020 -3.753 31.093 1.00 36.75 293 VAL A CA 1
ATOM 2375 C C . VAL A 1 293 ? -32.128 -3.154 30.217 1.00 36.75 293 VAL A C 1
ATOM 2377 O O . VAL A 1 293 ? -32.113 -1.959 29.936 1.00 36.75 293 VAL A O 1
ATOM 2380 N N . ARG A 1 294 ? -33.144 -3.945 29.852 1.00 29.89 294 ARG A N 1
ATOM 2381 C CA . ARG A 1 294 ? -34.269 -3.511 29.009 1.00 29.89 294 ARG A CA 1
ATOM 2382 C C . ARG A 1 294 ? -35.134 -2.447 29.689 1.00 29.89 294 ARG A C 1
ATOM 2384 O O . ARG A 1 294 ? -35.519 -1.486 29.037 1.00 29.89 294 ARG A O 1
ATOM 2391 N N . MET A 1 295 ? -35.326 -2.533 31.009 1.00 34.00 295 MET A N 1
ATOM 2392 C CA . MET A 1 295 ? -36.029 -1.494 31.778 1.00 34.00 295 MET A CA 1
ATOM 2393 C C . MET A 1 295 ? -35.315 -0.127 31.817 1.00 34.00 295 MET A C 1
ATOM 2395 O O . MET A 1 295 ? -35.920 0.844 32.269 1.00 34.00 295 MET A O 1
ATOM 2399 N N . ARG A 1 296 ? -34.055 -0.022 31.360 1.00 35.81 296 ARG A N 1
ATOM 2400 C CA . ARG A 1 296 ? -33.344 1.261 31.199 1.00 35.81 296 ARG A CA 1
ATOM 2401 C C . ARG A 1 296 ? -33.481 1.891 29.815 1.00 35.81 296 ARG A C 1
ATOM 2403 O O . ARG A 1 296 ? -33.199 3.073 29.705 1.00 35.81 296 ARG A O 1
ATOM 2410 N N . HIS A 1 297 ? -33.875 1.142 28.786 1.00 29.89 297 HIS A N 1
ATOM 2411 C CA . HIS A 1 297 ? -34.059 1.705 27.442 1.00 29.89 297 HIS A CA 1
ATOM 2412 C C . HIS A 1 297 ? -35.453 2.325 27.234 1.00 29.89 297 HIS A C 1
ATOM 2414 O O . HIS A 1 297 ? -35.650 3.053 26.269 1.00 29.89 297 HIS A O 1
ATOM 2420 N N . GLU A 1 298 ? -36.399 2.061 28.142 1.00 27.38 298 GLU A N 1
ATOM 2421 C CA . GLU A 1 298 ? -37.781 2.571 28.118 1.00 27.38 298 GLU A CA 1
ATOM 2422 C C . GLU A 1 298 ? -38.045 3.679 29.167 1.00 27.38 298 GLU A C 1
ATOM 2424 O O . GLU A 1 298 ? -39.200 3.965 29.483 1.00 27.38 298 GLU A O 1
ATOM 2429 N N . ARG A 1 299 ? -37.000 4.311 29.724 1.00 30.28 299 ARG A N 1
ATOM 2430 C CA . ARG A 1 299 ? -37.119 5.498 30.594 1.00 30.28 299 ARG A CA 1
ATOM 2431 C C . ARG A 1 299 ? -36.165 6.604 30.193 1.00 30.28 299 ARG A C 1
ATOM 2433 O O . ARG A 1 299 ? -35.005 6.269 29.875 1.00 30.28 299 ARG A O 1
#

Organism: NCBI:txid278856

pLDDT: mean 73.45, std 18.95, range [27.38, 93.0]

Foldseek 3Di:
DVCVVVVHDPPDPPVNVVVVVVVVVVCVLCVLVVVLVVVVVVLQQAWLLVCLVVVCVLVVSLVVLVVVLPPPDPRSVVVVVLSVLSVVLSVLCNLVSQPLPDQVLQVVVCVQLVHDRPTDRGGRDVVCSVSSVSSVVCSVVSNVSSVVSVLVSVLVVLVVVVVVCQFVADFDWDWDQDPVRDTDTDTDCLPVVLVVLVVSLVVLVVNPCDDPSVVSNVLSVLLNVVSVLLVCLRPDDPVVQPDDDDPVNVVSVVSVVVVVCCCPVPVPPPRNGRPSVVSVVCCVPDVSVVVVVVVVVVD

Radius of gyration: 37.52 Å; chains: 1; bounding box: 97×32×111 Å

Sequence (299 aa):
SECEKFNIDPEMSEAWREAELIKTGLTNLWTPFEQYNEEYESLAGQKWIVVQRKLHQLDDFVSKWEGVLEPFTSVTLVIKRELDKYSELTIALKYLRGSDFTEKHWREVFGLLGMEYVGQLLEWDPRLLAAGQDIKKQMKTLQKINSSASSEAAIRSALVELELWYEGARLTIEYYTDRAKKDTPLVRDYKELIEKVEEQQWVVAGLGGRGQAAGWEGTLADARGLLEAARRAQRRPDSEKDGSGRAGGEVGSLLRDTFRYLTRSKLRDDFQRPVLQKASLIIKQDNRVRLCVRMRHER

Secondary structure (DSSP, 8-state):
-HHHHTT------HHHHHHHHHHHHHHHHHHHHHHHHHHHHHHHTSBHHHHTT-THHHHHHHHHHHTT--S--HHHHHHHHHHHHHTTHHHHHGGG--TT--HHHHHHHHHHTT----SS--B--HHHHHTHHHHHHTHHHHHHHHHHHHHHHHHHHHHHHHHHHHHH----EEEEE-TTS-EEEEE--HHHHHHHHHHHHHHHHHT-S-THHHHHHHHHHHHHHHHHHHHHHHHS-GGGGSSS-TTHHHHHHHHHHHHHHHHHHSSSS-TTS-HHHHHHHHHHH-HHHHHHHHTTTT-

InterPro domains:
  IPR013602 Dynein heavy chain, linker [PF08393] (26-208)
  IPR026983 Dynein heavy chain [PTHR46532] (24-206)